Protein AF-A0A7Y2MRB9-F1 (afdb_monomer_lite)

Radius of gyration: 27.47 Å; chains: 1; bounding box: 63×56×81 Å

pLDDT: mean 85.38, std 12.22, range [43.69, 97.44]

Sequence (245 aa):
MYINLTLKNITYFLISAIGLGWLMYIGSFLIVPLIYSLFIAILLRPLVNGIEKYVKWRFLAILVSFILVLIPFLIITGLVSVQLLAIVDGLPSIGDNLKVGLDTLQNTLNEFLPPSLILKPDQLSGQLGSILSGPISILGKGMIISSNILIGITMTVIYTFFILLYSKSLKNFVIFQYEKMYRTDVKIVLGKIQETIQQYISGMLLVIVVLSTINSIGLYLIGIEYAIFWGILAGLLAIIPYIGT

Structure (mmCIF, N/CA/C/O backbone):
data_AF-A0A7Y2MRB9-F1
#
_entry.id   AF-A0A7Y2MRB9-F1
#
loop_
_atom_site.group_PDB
_atom_site.id
_atom_site.type_symbol
_atom_site.label_atom_id
_atom_site.label_alt_id
_atom_site.label_comp_id
_atom_site.label_asym_id
_atom_site.label_entity_id
_atom_site.label_seq_id
_atom_site.pdbx_PDB_ins_code
_atom_site.Cartn_x
_atom_site.Cartn_y
_atom_site.Cartn_z
_atom_site.occupancy
_atom_site.B_iso_or_equiv
_atom_site.auth_seq_id
_atom_site.auth_comp_id
_atom_site.auth_asym_id
_atom_site.auth_atom_id
_atom_site.pdbx_PDB_model_num
ATOM 1 N N . MET A 1 1 ? 1.886 38.734 38.993 1.00 54.00 1 MET A N 1
ATOM 2 C CA . MET A 1 1 ? 1.661 37.319 39.380 1.00 54.00 1 MET A CA 1
ATOM 3 C C . MET A 1 1 ? 1.075 36.472 38.243 1.00 54.00 1 MET A C 1
ATOM 5 O O . MET A 1 1 ? 1.559 35.368 38.045 1.00 54.00 1 MET A O 1
ATOM 9 N N . TYR A 1 2 ? 0.131 36.985 37.439 1.00 57.62 2 TYR A N 1
ATOM 10 C CA . TYR A 1 2 ? -0.465 36.256 36.301 1.00 57.62 2 TYR A CA 1
ATOM 11 C C . TYR A 1 2 ? 0.518 35.844 35.185 1.00 57.62 2 TYR A C 1
ATOM 13 O O . TYR A 1 2 ? 0.426 34.734 34.677 1.00 57.62 2 TYR A O 1
ATOM 21 N N . ILE A 1 3 ? 1.511 36.678 34.860 1.00 61.91 3 ILE A N 1
ATOM 22 C CA . ILE A 1 3 ? 2.486 36.397 33.784 1.00 61.91 3 ILE A CA 1
ATOM 23 C C . ILE A 1 3 ? 3.350 35.151 34.078 1.00 61.91 3 ILE A C 1
ATOM 25 O O . ILE A 1 3 ? 3.621 34.362 33.176 1.00 61.91 3 ILE A O 1
ATOM 29 N N . ASN A 1 4 ? 3.714 34.908 35.344 1.00 63.94 4 ASN A N 1
ATOM 30 C CA . ASN A 1 4 ? 4.521 33.742 35.733 1.00 63.94 4 ASN A CA 1
ATOM 31 C C . ASN A 1 4 ? 3.757 32.413 35.626 1.00 63.94 4 ASN A C 1
ATOM 33 O O . ASN A 1 4 ? 4.371 31.381 35.362 1.00 63.94 4 ASN A O 1
ATOM 37 N N . LEU A 1 5 ? 2.431 32.422 35.805 1.00 63.59 5 LEU A N 1
ATOM 38 C CA . LEU A 1 5 ? 1.598 31.226 35.633 1.00 63.59 5 LEU A CA 1
ATOM 39 C C . LEU A 1 5 ? 1.502 30.837 34.152 1.00 63.59 5 LEU A C 1
ATOM 41 O O . LEU A 1 5 ? 1.638 29.662 33.817 1.00 63.59 5 LEU A O 1
ATOM 45 N N . THR A 1 6 ? 1.364 31.821 33.261 1.00 81.19 6 THR A N 1
ATOM 46 C CA . THR A 1 6 ? 1.328 31.587 31.812 1.00 81.19 6 THR A CA 1
ATOM 47 C C . THR A 1 6 ? 2.674 31.083 31.286 1.00 81.19 6 THR A C 1
ATOM 49 O O . THR A 1 6 ? 2.699 30.094 30.558 1.00 81.19 6 THR A O 1
ATOM 52 N N . LEU A 1 7 ? 3.798 31.679 31.713 1.00 80.75 7 LEU A N 1
ATOM 53 C CA . LEU A 1 7 ? 5.140 31.205 31.342 1.00 80.75 7 LEU A CA 1
ATOM 54 C C . LEU A 1 7 ? 5.409 29.774 31.829 1.00 80.75 7 LEU A C 1
ATOM 56 O O . LEU A 1 7 ? 5.926 28.959 31.072 1.00 80.75 7 LEU A O 1
ATOM 60 N N . LYS A 1 8 ? 5.019 29.436 33.063 1.00 86.00 8 LYS A N 1
ATOM 61 C CA . LYS A 1 8 ? 5.202 28.086 33.618 1.00 86.00 8 LYS A CA 1
ATOM 62 C C . LYS A 1 8 ? 4.401 27.030 32.846 1.00 86.00 8 LYS A C 1
ATOM 64 O O . LYS A 1 8 ? 4.937 25.966 32.541 1.00 86.00 8 LYS A O 1
ATOM 69 N N . ASN A 1 9 ? 3.155 27.338 32.480 1.00 88.62 9 ASN A N 1
ATOM 70 C CA . ASN A 1 9 ? 2.313 26.444 31.679 1.00 88.62 9 ASN A CA 1
ATOM 71 C C . ASN A 1 9 ? 2.872 26.239 30.265 1.00 88.62 9 ASN A C 1
ATOM 73 O O . ASN A 1 9 ? 2.876 25.112 29.775 1.00 88.62 9 ASN A O 1
ATOM 77 N N . ILE A 1 10 ? 3.396 27.298 29.637 1.00 88.81 10 ILE A N 1
ATOM 78 C CA . ILE A 1 10 ? 4.052 27.209 28.324 1.00 88.81 10 ILE A CA 1
ATOM 79 C C . ILE A 1 10 ? 5.311 26.339 28.412 1.00 88.81 10 ILE A C 1
ATOM 81 O O . ILE A 1 10 ? 5.505 25.460 27.576 1.00 88.81 10 ILE A O 1
ATOM 85 N N . THR A 1 11 ? 6.136 26.517 29.445 1.00 90.94 11 THR A N 1
ATOM 86 C CA . THR A 1 11 ? 7.346 25.707 29.633 1.00 90.94 11 THR A CA 1
ATOM 87 C C . THR A 1 11 ? 7.020 24.230 29.857 1.00 90.94 11 THR A C 1
ATOM 89 O O . THR A 1 11 ? 7.643 23.374 29.233 1.00 90.94 11 THR A O 1
ATOM 92 N N . TYR A 1 12 ? 6.019 23.898 30.681 1.00 93.12 12 TYR A N 1
ATOM 93 C CA . TYR A 1 12 ? 5.591 22.503 30.847 1.00 93.12 12 TYR A CA 1
ATOM 94 C C . TYR A 1 12 ? 4.997 21.909 29.576 1.00 93.12 12 TYR A C 1
ATOM 96 O O . TYR A 1 12 ? 5.286 20.756 29.258 1.00 93.12 12 TYR A O 1
ATOM 104 N N . PHE A 1 13 ? 4.218 22.689 28.827 1.00 93.25 13 PHE A N 1
ATOM 105 C CA . PHE A 1 13 ? 3.707 22.261 27.533 1.00 93.25 13 PHE A CA 1
ATOM 106 C C . PHE A 1 13 ? 4.857 21.929 26.574 1.00 93.25 13 PHE A C 1
ATOM 108 O O . PHE A 1 13 ? 4.880 20.825 26.034 1.00 93.25 13 PHE A O 1
ATOM 115 N N . LEU A 1 14 ? 5.847 22.820 26.442 1.00 92.06 14 LEU A N 1
ATOM 116 C CA . LEU A 1 14 ? 7.021 22.619 25.587 1.00 92.06 14 LEU A CA 1
ATOM 117 C C . LEU A 1 14 ? 7.845 21.397 26.002 1.00 92.06 14 LEU A C 1
ATOM 119 O O . LEU A 1 14 ? 8.169 20.572 25.152 1.00 92.06 14 LEU A O 1
ATOM 123 N N . ILE A 1 15 ? 8.140 21.235 27.295 1.00 95.00 15 ILE A N 1
ATOM 124 C CA . ILE A 1 15 ? 8.874 20.064 27.799 1.00 95.00 15 ILE A CA 1
ATOM 125 C C . ILE A 1 15 ? 8.086 18.780 27.521 1.00 95.00 15 ILE A C 1
ATOM 127 O O . ILE A 1 15 ? 8.668 17.799 27.062 1.00 95.00 15 ILE A O 1
ATOM 131 N N . SER A 1 16 ? 6.766 18.784 27.742 1.00 92.88 16 SER A N 1
ATOM 132 C CA . SER A 1 16 ? 5.928 17.617 27.452 1.00 92.88 16 SER A CA 1
ATOM 133 C C . SER A 1 16 ? 5.886 17.302 25.958 1.00 92.88 16 SER A C 1
ATOM 135 O O . SER A 1 16 ? 5.981 16.136 25.596 1.00 92.88 16 SER A O 1
ATOM 137 N N . ALA A 1 17 ? 5.814 18.318 25.093 1.00 92.94 17 ALA A N 1
ATOM 138 C CA . ALA A 1 17 ? 5.756 18.157 23.647 1.00 92.94 17 ALA A CA 1
ATOM 139 C C . ALA A 1 17 ? 7.083 17.629 23.088 1.00 92.94 17 ALA A C 1
ATOM 141 O O . ALA A 1 17 ? 7.079 16.705 22.279 1.00 92.94 17 ALA A O 1
ATOM 142 N N . ILE A 1 18 ? 8.217 18.158 23.562 1.00 94.56 18 ILE A N 1
ATOM 143 C CA . ILE A 1 18 ? 9.555 17.668 23.200 1.00 94.56 18 ILE A CA 1
ATOM 144 C C . ILE A 1 18 ? 9.747 16.239 23.716 1.00 94.56 18 ILE A C 1
ATOM 146 O O . ILE A 1 18 ? 10.202 15.378 22.967 1.00 94.56 18 ILE A O 1
ATOM 150 N N . GLY A 1 19 ? 9.354 15.964 24.963 1.00 93.50 19 GLY A N 1
ATOM 151 C CA . GLY A 1 19 ? 9.409 14.624 25.546 1.00 93.50 19 GLY A CA 1
ATOM 152 C C . GLY A 1 19 ? 8.559 13.614 24.772 1.00 93.50 19 GLY A C 1
ATOM 153 O O . GLY A 1 19 ? 9.042 12.532 24.449 1.00 93.50 19 GLY A O 1
ATOM 154 N N . LEU A 1 20 ? 7.328 13.983 24.401 1.00 92.44 20 LEU A N 1
ATOM 155 C CA . LEU A 1 20 ? 6.451 13.183 23.540 1.00 92.44 20 LEU A CA 1
ATOM 156 C C . LEU A 1 20 ? 7.072 12.952 22.165 1.00 92.44 20 LEU A C 1
ATOM 158 O O . LEU A 1 20 ? 7.104 11.814 21.708 1.00 92.44 20 LEU A O 1
ATOM 162 N N . GLY A 1 21 ? 7.594 13.999 21.525 1.00 90.62 21 GLY A N 1
ATOM 163 C CA . GLY A 1 21 ? 8.244 13.894 20.219 1.00 90.62 21 GLY A CA 1
ATOM 164 C C . GLY A 1 21 ? 9.457 12.964 20.253 1.00 90.62 21 GLY A C 1
ATOM 165 O O . GLY A 1 21 ? 9.612 12.114 19.380 1.00 90.62 21 GLY A O 1
ATOM 166 N N . TRP A 1 22 ? 10.268 13.052 21.306 1.00 93.06 22 TRP A N 1
ATOM 167 C CA . TRP A 1 22 ? 11.409 12.165 21.522 1.00 93.06 22 TRP A CA 1
ATOM 168 C C . TRP A 1 22 ? 10.977 10.710 21.750 1.00 93.06 22 TRP A C 1
ATOM 170 O O . TRP A 1 22 ? 11.550 9.785 21.173 1.00 93.06 22 TRP A O 1
ATOM 180 N N . LEU A 1 23 ? 9.923 10.498 22.542 1.00 92.00 23 LEU A N 1
ATOM 181 C CA . LEU A 1 23 ? 9.347 9.176 22.791 1.00 92.00 23 LEU A CA 1
ATOM 182 C C . LEU A 1 23 ? 8.761 8.579 21.503 1.00 92.00 23 LEU A C 1
ATOM 184 O O . LEU A 1 23 ? 8.976 7.403 21.223 1.00 92.00 23 LEU A O 1
ATOM 188 N N . MET A 1 24 ? 8.100 9.388 20.671 1.00 90.50 24 MET A N 1
ATOM 189 C CA . MET A 1 24 ? 7.611 8.977 19.351 1.00 90.50 24 MET A CA 1
ATOM 190 C C . MET A 1 24 ? 8.750 8.661 18.379 1.00 90.50 24 MET A C 1
ATOM 192 O O . MET A 1 24 ? 8.627 7.722 17.599 1.00 90.50 24 MET A O 1
ATOM 196 N N . TYR A 1 25 ? 9.860 9.401 18.432 1.00 90.19 25 TYR A N 1
ATOM 197 C CA . TYR A 1 25 ? 11.034 9.127 17.606 1.00 90.19 25 TYR A CA 1
ATOM 198 C C . TYR A 1 25 ? 11.672 7.780 17.968 1.00 90.19 25 TYR A C 1
ATOM 200 O O . TYR A 1 25 ? 11.871 6.941 17.090 1.00 90.19 25 TYR A O 1
ATOM 208 N N . ILE A 1 26 ? 11.900 7.519 19.260 1.00 91.31 26 ILE A N 1
ATOM 209 C CA . ILE A 1 26 ? 12.418 6.224 19.733 1.00 91.31 26 ILE A CA 1
ATOM 210 C C . ILE A 1 26 ? 11.411 5.102 19.457 1.00 91.31 26 ILE A C 1
ATOM 212 O O . ILE A 1 26 ? 11.790 4.025 19.011 1.00 91.31 26 ILE A O 1
ATOM 216 N N . GLY A 1 27 ? 10.121 5.354 19.685 1.00 88.88 27 GLY A N 1
ATOM 217 C CA . GLY A 1 27 ? 9.035 4.401 19.459 1.00 88.88 27 GLY A CA 1
ATOM 218 C C . GLY A 1 27 ? 8.623 4.240 17.995 1.00 88.88 27 GLY A C 1
ATOM 219 O O . GLY A 1 27 ? 7.714 3.461 17.707 1.00 88.88 27 GLY A O 1
ATOM 220 N N . SER A 1 28 ? 9.264 4.949 17.060 1.00 87.81 28 SER A N 1
ATOM 221 C CA . SER A 1 28 ? 8.880 4.964 15.643 1.00 87.81 28 SER A CA 1
ATOM 222 C C . SER A 1 28 ? 8.880 3.566 15.023 1.00 87.81 28 SER A C 1
ATOM 224 O O . SER A 1 28 ? 7.991 3.255 14.234 1.00 87.81 28 SER A O 1
ATOM 226 N N . PHE A 1 29 ? 9.784 2.679 15.453 1.00 86.12 29 PHE A N 1
ATOM 227 C CA . PHE A 1 29 ? 9.837 1.290 14.987 1.00 86.12 29 PHE A CA 1
ATOM 228 C C . PHE A 1 29 ? 8.572 0.470 15.313 1.00 86.12 29 PHE A C 1
ATOM 230 O O . PHE A 1 29 ? 8.307 -0.516 14.634 1.00 86.12 29 PHE A O 1
ATOM 237 N N . LEU A 1 30 ? 7.786 0.870 16.321 1.00 90.06 30 LEU A N 1
ATOM 238 C CA . LEU A 1 30 ? 6.488 0.268 16.662 1.00 90.06 30 LEU A CA 1
ATOM 239 C C . LEU A 1 30 ? 5.328 1.065 16.064 1.00 90.06 30 LEU A C 1
ATOM 241 O O . LEU A 1 30 ? 4.386 0.494 15.515 1.00 90.06 30 LEU A O 1
ATOM 245 N N . ILE A 1 31 ? 5.403 2.394 16.168 1.00 91.31 31 ILE A N 1
ATOM 246 C CA . ILE A 1 31 ? 4.331 3.307 15.759 1.00 91.31 31 ILE A CA 1
ATOM 247 C C . ILE A 1 31 ? 4.127 3.255 14.243 1.00 91.31 31 ILE A C 1
ATOM 249 O O . ILE A 1 31 ? 2.988 3.217 13.783 1.00 91.31 31 ILE A O 1
ATOM 253 N N . VAL A 1 32 ? 5.206 3.217 13.457 1.00 92.62 32 VAL A N 1
ATOM 254 C CA . VAL A 1 32 ? 5.126 3.215 11.991 1.00 92.62 32 VAL A CA 1
ATOM 255 C C . VAL A 1 32 ? 4.412 1.954 11.470 1.00 92.62 32 VAL A C 1
ATOM 257 O O . VAL A 1 32 ? 3.402 2.112 10.778 1.00 92.62 32 VAL A O 1
ATOM 260 N N . PRO A 1 33 ? 4.812 0.715 11.838 1.00 95.06 33 PRO A N 1
ATOM 261 C CA . PRO A 1 33 ? 4.048 -0.488 11.495 1.00 95.06 33 PRO A CA 1
ATOM 262 C C . PRO A 1 33 ? 2.601 -0.457 11.988 1.00 95.06 33 PRO A C 1
ATOM 264 O O . PRO A 1 33 ? 1.705 -0.915 11.284 1.00 95.06 33 PRO A O 1
ATOM 267 N N . LEU A 1 34 ? 2.340 0.107 13.173 1.00 95.19 34 LEU A N 1
ATOM 268 C CA . LEU A 1 34 ? 0.985 0.226 13.711 1.00 95.19 34 LEU A CA 1
ATOM 269 C C . LEU A 1 34 ? 0.097 1.115 12.828 1.00 95.19 34 LEU A C 1
ATOM 271 O O . LEU A 1 34 ? -1.028 0.727 12.512 1.00 95.19 34 LEU A O 1
ATOM 275 N N . ILE A 1 35 ? 0.599 2.267 12.380 1.00 93.81 35 ILE A N 1
ATOM 276 C CA . ILE A 1 35 ? -0.138 3.170 11.484 1.00 93.81 35 ILE A CA 1
ATOM 277 C C . ILE A 1 35 ? -0.445 2.472 10.154 1.00 93.81 35 ILE A C 1
ATOM 279 O O . ILE A 1 35 ? -1.606 2.442 9.735 1.00 93.81 35 ILE A O 1
ATOM 283 N N . TYR A 1 36 ? 0.557 1.845 9.524 1.00 94.25 36 TYR A N 1
ATOM 284 C CA . TYR A 1 36 ? 0.341 1.070 8.297 1.00 94.25 36 TYR A CA 1
ATOM 285 C C . TYR A 1 36 ? -0.663 -0.058 8.511 1.00 94.25 36 TYR A C 1
ATOM 287 O O . TYR A 1 36 ? -1.544 -0.288 7.683 1.00 94.25 36 TYR A O 1
ATOM 295 N N . SER A 1 37 ? -0.587 -0.727 9.657 1.00 96.38 37 SER A N 1
ATOM 296 C CA . SER A 1 37 ? -1.462 -1.847 9.951 1.00 96.38 37 SER A CA 1
ATOM 297 C C . SER A 1 37 ? -2.923 -1.438 10.098 1.00 96.38 37 SER A C 1
ATOM 299 O O . SER A 1 37 ? -3.808 -2.193 9.695 1.00 96.38 37 SER A O 1
ATOM 301 N N . LEU A 1 38 ? -3.177 -0.234 10.624 1.00 93.31 38 LEU A N 1
ATOM 302 C CA . LEU A 1 38 ? -4.506 0.348 10.765 1.00 93.31 38 LEU A CA 1
ATOM 303 C C . LEU A 1 38 ? -5.083 0.701 9.392 1.00 93.31 38 LEU A C 1
ATOM 305 O O . LEU A 1 38 ? -6.242 0.385 9.120 1.00 93.31 38 LEU A O 1
ATOM 309 N N . PHE A 1 39 ? -4.262 1.269 8.506 1.00 90.62 39 PHE A N 1
ATOM 310 C CA . PHE A 1 39 ? -4.638 1.520 7.115 1.00 90.62 39 PHE A CA 1
ATOM 311 C C . PHE A 1 39 ? -5.019 0.218 6.392 1.00 90.62 39 PHE A C 1
ATOM 313 O O . PHE A 1 39 ? -6.122 0.103 5.854 1.00 90.62 39 PHE A O 1
ATOM 320 N N . ILE A 1 40 ? -4.163 -0.807 6.467 1.00 93.38 40 ILE A N 1
ATOM 321 C CA . ILE A 1 40 ? -4.417 -2.120 5.853 1.00 93.38 40 ILE A CA 1
ATOM 322 C C . ILE A 1 40 ? -5.626 -2.813 6.504 1.00 93.38 40 ILE A C 1
ATOM 324 O O . ILE A 1 40 ? -6.416 -3.455 5.816 1.00 93.38 40 ILE A O 1
ATOM 328 N N . ALA A 1 41 ? -5.838 -2.666 7.813 1.00 94.31 41 ALA A N 1
ATOM 329 C CA . ALA A 1 41 ? -7.006 -3.231 8.485 1.00 94.31 41 ALA A CA 1
ATOM 330 C C . ALA A 1 41 ? -8.313 -2.593 7.993 1.00 94.31 41 ALA A C 1
ATOM 332 O O . ALA A 1 41 ? -9.308 -3.296 7.818 1.00 94.31 41 ALA A O 1
ATOM 333 N N . ILE A 1 42 ? -8.332 -1.280 7.737 1.00 90.94 42 ILE A N 1
ATOM 334 C CA . ILE A 1 42 ? -9.495 -0.616 7.131 1.00 90.94 42 ILE A CA 1
ATOM 335 C C . ILE A 1 42 ? -9.720 -1.134 5.705 1.00 90.94 42 ILE A C 1
ATOM 337 O O . ILE A 1 42 ? -10.860 -1.444 5.357 1.00 90.94 42 ILE A O 1
ATOM 341 N N . LEU A 1 43 ? -8.646 -1.299 4.926 1.00 89.88 43 LEU A N 1
ATOM 342 C CA . LEU A 1 43 ? -8.678 -1.833 3.561 1.00 89.88 43 LEU A CA 1
ATOM 343 C C . LEU A 1 43 ? -9.235 -3.264 3.487 1.00 89.88 43 LEU A C 1
ATOM 345 O O . LEU A 1 43 ? -10.089 -3.563 2.659 1.00 89.88 43 LEU A O 1
ATOM 349 N N . LEU A 1 44 ? -8.750 -4.156 4.353 1.00 93.25 44 LEU A N 1
ATOM 350 C CA . LEU A 1 44 ? -9.128 -5.572 4.365 1.00 93.25 44 LEU A CA 1
ATOM 351 C C . LEU A 1 44 ? -10.527 -5.800 4.933 1.00 93.25 44 LEU A C 1
ATOM 353 O O . LEU A 1 44 ? -11.142 -6.830 4.671 1.00 93.25 44 LEU A O 1
ATOM 357 N N . ARG A 1 45 ? -11.060 -4.861 5.716 1.00 91.00 45 ARG A N 1
ATOM 358 C CA . ARG A 1 45 ? -12.353 -5.010 6.387 1.00 91.00 45 ARG A CA 1
ATOM 359 C C . ARG A 1 45 ? -13.536 -5.370 5.472 1.00 91.00 45 ARG A C 1
ATOM 361 O O . ARG A 1 45 ? -14.291 -6.252 5.883 1.00 91.00 45 ARG A O 1
ATOM 368 N N . PRO A 1 46 ? -13.762 -4.751 4.293 1.00 89.19 46 PRO A N 1
ATOM 369 C CA . PRO A 1 46 ? -14.809 -5.194 3.368 1.00 89.19 46 PRO A CA 1
ATOM 370 C C . PRO A 1 46 ? -14.676 -6.668 2.994 1.00 89.19 46 PRO A C 1
ATOM 372 O O . PRO A 1 46 ? -15.674 -7.387 3.012 1.00 89.19 46 PRO A O 1
ATOM 375 N N . LEU A 1 47 ? -13.450 -7.117 2.709 1.00 92.00 47 LEU A N 1
ATOM 376 C CA . LEU A 1 47 ? -13.162 -8.504 2.348 1.00 92.00 47 LEU A CA 1
ATOM 377 C C . LEU A 1 47 ? -13.432 -9.437 3.529 1.00 92.00 47 LEU A C 1
ATOM 379 O O . LEU A 1 47 ? -14.190 -10.392 3.382 1.00 92.00 47 LEU A O 1
ATOM 383 N N . VAL A 1 48 ? -12.920 -9.100 4.717 1.00 94.31 48 VAL A N 1
ATOM 384 C CA . VAL A 1 48 ? -13.145 -9.873 5.949 1.00 94.31 48 VAL A CA 1
ATOM 385 C C . VAL A 1 48 ? -14.634 -9.994 6.244 1.00 94.31 48 VAL A C 1
ATOM 387 O O . VAL A 1 48 ? -15.123 -11.101 6.425 1.00 94.31 48 VAL A O 1
ATOM 390 N N . ASN A 1 49 ? -15.379 -8.886 6.238 1.00 90.81 49 ASN A N 1
ATOM 391 C CA . ASN A 1 49 ? -16.820 -8.900 6.498 1.00 90.81 49 ASN A CA 1
ATOM 392 C C . ASN A 1 49 ? -17.594 -9.675 5.419 1.00 90.81 49 ASN A C 1
ATOM 394 O O . ASN A 1 49 ? -18.619 -10.280 5.719 1.00 90.81 49 ASN A O 1
ATOM 398 N N . GLY A 1 50 ? -17.141 -9.633 4.161 1.00 91.44 50 GLY A N 1
ATOM 399 C CA . GLY A 1 50 ? -17.715 -10.412 3.067 1.00 91.44 50 GLY A CA 1
ATOM 400 C C . GLY A 1 50 ? -17.501 -11.912 3.259 1.00 91.44 50 GLY A C 1
ATOM 401 O O . GLY A 1 50 ? -18.444 -12.686 3.118 1.00 91.44 50 GLY A O 1
ATOM 402 N N . ILE A 1 51 ? -16.291 -12.313 3.650 1.00 94.25 51 ILE A N 1
ATOM 403 C CA . ILE A 1 51 ? -15.916 -13.710 3.898 1.00 94.25 51 ILE A CA 1
ATOM 404 C C . ILE A 1 51 ? -16.549 -14.238 5.192 1.00 94.25 51 ILE A C 1
ATOM 406 O O . ILE A 1 51 ? -16.997 -15.381 5.216 1.00 94.25 51 ILE A O 1
ATOM 410 N N . GLU A 1 52 ? -16.671 -13.416 6.241 1.00 93.25 52 GLU A N 1
ATOM 411 C CA . GLU A 1 52 ? -17.358 -13.760 7.501 1.00 93.25 52 GLU A CA 1
ATOM 412 C C . GLU A 1 52 ? -18.828 -14.172 7.276 1.00 93.25 52 GLU A C 1
ATOM 414 O O . GLU A 1 52 ? -19.390 -14.892 8.100 1.00 93.25 52 GLU A O 1
ATOM 419 N N . LYS A 1 53 ? -19.459 -13.780 6.155 1.00 92.94 53 LYS A N 1
ATOM 420 C CA . LYS A 1 53 ? -20.809 -14.260 5.795 1.00 92.94 53 LYS A CA 1
ATOM 421 C C . LYS A 1 53 ? -20.843 -15.758 5.474 1.00 92.94 53 LYS A C 1
ATOM 423 O O . LYS A 1 53 ? -21.875 -16.388 5.674 1.00 92.94 53 LYS A O 1
ATOM 428 N N . TYR A 1 54 ? -19.735 -16.315 4.984 1.00 92.94 54 TYR A N 1
ATOM 429 C CA . TYR A 1 54 ? -19.613 -17.723 4.587 1.00 92.94 54 TYR A CA 1
ATOM 430 C C . TYR A 1 54 ? -18.800 -18.543 5.596 1.00 92.94 54 TYR A C 1
ATOM 432 O O . TYR A 1 54 ? -19.088 -19.716 5.833 1.00 92.94 54 TYR A O 1
ATOM 440 N N . VAL A 1 55 ? -17.796 -17.929 6.227 1.00 91.06 55 VAL A N 1
ATOM 441 C CA . VAL A 1 55 ? -16.903 -18.569 7.195 1.00 91.06 55 VAL A CA 1
ATOM 442 C C . VAL A 1 55 ? -17.302 -18.157 8.610 1.00 91.06 55 VAL A C 1
ATOM 444 O O . VAL A 1 55 ? -17.144 -17.006 9.004 1.00 91.06 55 VAL A O 1
ATOM 447 N N . LYS A 1 56 ? -17.766 -19.121 9.416 1.00 88.06 56 LYS A N 1
ATOM 448 C CA . LYS A 1 56 ? -18.272 -18.868 10.780 1.00 88.06 56 LYS A CA 1
ATOM 449 C C . LYS A 1 56 ? -17.213 -18.331 11.753 1.00 88.06 56 LYS A C 1
ATOM 451 O O . LYS A 1 56 ? -17.566 -17.756 12.780 1.00 88.06 56 LYS A O 1
ATOM 456 N N . TRP A 1 57 ? -15.926 -18.569 11.491 1.00 92.31 57 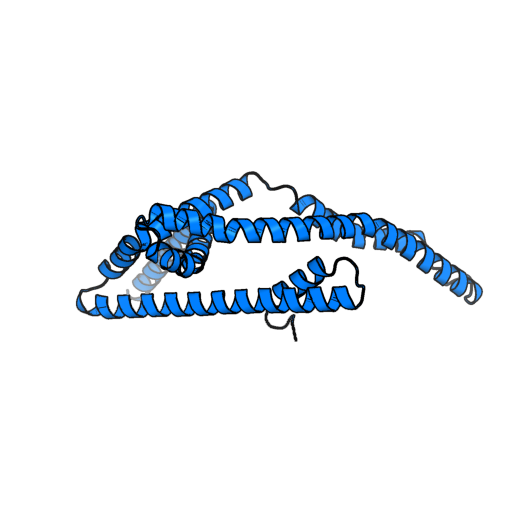TRP A N 1
ATOM 457 C CA . TRP A 1 57 ? -14.837 -18.212 12.402 1.00 92.31 57 TRP A CA 1
ATOM 458 C C . TRP A 1 57 ? -14.100 -16.978 11.891 1.00 92.31 57 TRP A C 1
ATOM 460 O O . TRP A 1 57 ? -13.403 -17.030 10.878 1.00 92.31 57 TRP A O 1
ATOM 470 N N . ARG A 1 58 ? -14.194 -15.881 12.647 1.00 90.06 58 ARG A N 1
ATOM 471 C CA . ARG A 1 58 ? -13.540 -14.598 12.346 1.00 90.06 58 ARG A CA 1
ATOM 472 C C . ARG A 1 58 ? -12.044 -14.731 12.049 1.00 90.06 58 ARG A C 1
ATOM 474 O O . ARG A 1 58 ? -11.546 -14.114 11.117 1.00 90.06 58 ARG A O 1
ATOM 481 N N . PHE A 1 59 ? -11.341 -15.569 12.809 1.00 93.50 59 PHE A N 1
ATOM 482 C CA . PHE A 1 59 ? -9.929 -15.886 12.581 1.00 93.50 59 PHE A CA 1
ATOM 483 C C . PHE A 1 59 ? -9.660 -16.378 11.149 1.00 93.50 59 PHE A C 1
ATOM 485 O O . PHE A 1 59 ? -8.789 -15.849 10.461 1.00 93.50 59 PHE A O 1
ATOM 492 N N . LEU A 1 60 ? -10.448 -17.353 10.685 1.00 94.62 60 LEU A N 1
ATOM 493 C CA . LEU A 1 60 ? -10.313 -17.925 9.347 1.00 94.62 60 LEU A CA 1
ATOM 494 C C . LEU A 1 60 ? -10.684 -16.905 8.270 1.00 94.62 60 LEU A C 1
ATOM 496 O O . LEU A 1 60 ? -9.986 -16.808 7.268 1.00 94.62 60 LEU A O 1
ATOM 500 N N . ALA A 1 61 ? -11.726 -16.100 8.491 1.00 95.50 61 ALA A N 1
ATOM 501 C CA . ALA A 1 61 ? -12.098 -15.042 7.554 1.00 95.50 61 ALA A CA 1
ATOM 502 C C . ALA A 1 61 ? -10.965 -14.020 7.354 1.00 95.50 61 ALA A C 1
ATOM 504 O O . ALA A 1 61 ? -10.710 -13.596 6.226 1.00 95.50 61 ALA A O 1
ATOM 505 N N . ILE A 1 62 ? -10.243 -13.669 8.424 1.00 95.81 62 ILE A N 1
ATOM 506 C CA . ILE A 1 62 ? -9.070 -12.789 8.350 1.00 95.81 62 ILE A CA 1
ATOM 507 C C . ILE A 1 62 ? -7.949 -13.450 7.544 1.00 95.81 62 ILE A C 1
ATOM 509 O O . ILE A 1 62 ? -7.457 -12.835 6.601 1.00 95.81 62 ILE A O 1
ATOM 513 N N . LEU A 1 63 ? -7.577 -14.698 7.853 1.00 94.94 63 LEU A N 1
ATOM 514 C CA . LEU A 1 63 ? -6.524 -15.410 7.115 1.00 94.94 63 LEU A CA 1
ATOM 515 C C . LEU A 1 63 ? -6.842 -15.549 5.624 1.00 94.94 63 LEU A C 1
ATOM 517 O O . LEU A 1 63 ? -5.995 -15.259 4.783 1.00 94.94 63 LEU A O 1
ATOM 521 N N . VAL A 1 64 ? -8.074 -15.935 5.290 1.00 95.50 64 VAL A N 1
ATOM 522 C CA . VAL A 1 64 ? -8.520 -16.042 3.896 1.00 95.50 64 VAL A CA 1
ATOM 523 C C . VAL A 1 64 ? -8.466 -14.679 3.206 1.00 95.50 64 VAL A C 1
ATOM 525 O O . VAL A 1 64 ? -8.035 -14.606 2.061 1.00 95.50 64 VAL A O 1
ATOM 528 N N . SER A 1 65 ? -8.819 -13.590 3.898 1.00 95.31 65 SER A N 1
ATOM 529 C CA . SER A 1 65 ? -8.711 -12.232 3.342 1.00 95.31 65 SER A CA 1
ATOM 530 C C . SER A 1 65 ? -7.265 -11.838 3.045 1.00 95.31 65 SER A C 1
ATOM 532 O O . SER A 1 65 ? -7.000 -11.248 2.001 1.00 95.31 65 SER A O 1
ATOM 534 N N . PHE A 1 66 ? -6.322 -12.188 3.928 1.00 95.12 66 PHE A N 1
ATOM 535 C CA . PHE A 1 66 ? -4.896 -11.981 3.671 1.00 95.12 66 PHE A CA 1
ATOM 536 C C . PHE A 1 66 ? -4.444 -12.744 2.429 1.00 95.12 66 PHE A C 1
ATOM 538 O O . PHE A 1 66 ? -3.832 -12.149 1.551 1.00 95.12 66 PHE A O 1
ATOM 545 N N . ILE A 1 67 ? -4.785 -14.030 2.323 1.00 94.94 67 ILE A N 1
ATOM 546 C CA . ILE A 1 67 ? -4.417 -14.870 1.175 1.00 94.94 67 ILE A CA 1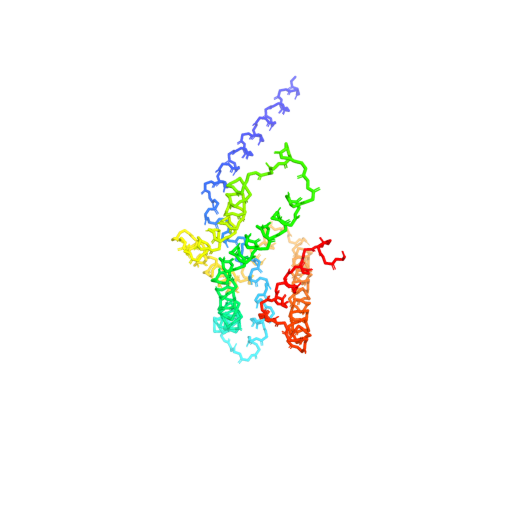
ATOM 547 C C . ILE A 1 67 ? -5.017 -14.311 -0.124 1.00 94.94 67 ILE A C 1
ATOM 549 O O . ILE A 1 67 ? -4.317 -14.198 -1.128 1.00 94.94 67 ILE A O 1
ATOM 553 N N . LEU A 1 68 ? -6.288 -13.903 -0.089 1.00 94.50 68 LEU A N 1
ATOM 554 C CA . LEU A 1 68 ? -7.008 -13.359 -1.240 1.00 94.50 68 LEU A CA 1
ATOM 555 C C . LEU A 1 68 ? -6.362 -12.083 -1.796 1.00 94.50 68 LEU A C 1
ATOM 557 O O . LEU A 1 68 ? -6.391 -11.875 -3.003 1.00 94.50 68 LEU A O 1
ATOM 561 N N . VAL A 1 69 ? -5.777 -11.241 -0.940 1.00 93.19 69 VAL A N 1
ATOM 562 C CA . VAL A 1 69 ? -5.046 -10.035 -1.368 1.00 93.19 69 VAL A CA 1
ATOM 563 C C . VAL A 1 69 ? -3.594 -10.352 -1.724 1.00 93.19 69 VAL A C 1
ATOM 565 O O . VAL A 1 69 ? -3.058 -9.798 -2.682 1.00 93.19 69 VAL A O 1
ATOM 568 N N . LEU A 1 70 ? -2.953 -11.256 -0.984 1.00 93.06 70 LEU A N 1
ATOM 569 C CA . LEU A 1 70 ? -1.540 -11.580 -1.153 1.00 93.06 70 LEU A CA 1
ATOM 570 C C . LEU A 1 70 ? -1.263 -12.275 -2.491 1.00 93.06 70 LEU A C 1
ATOM 572 O O . LEU A 1 70 ? -0.288 -11.935 -3.150 1.00 93.06 70 LEU A O 1
ATOM 576 N N . ILE A 1 71 ? -2.116 -13.211 -2.917 1.00 95.62 71 ILE A N 1
ATOM 577 C CA . ILE A 1 71 ? -1.938 -13.946 -4.181 1.00 95.62 71 ILE A CA 1
ATOM 578 C C . ILE A 1 71 ? -1.868 -13.006 -5.400 1.00 95.62 71 ILE A C 1
ATOM 580 O O . ILE A 1 71 ? -0.846 -13.026 -6.088 1.00 95.62 71 ILE A O 1
ATOM 584 N N . PRO A 1 72 ? -2.884 -12.166 -5.694 1.00 93.12 72 PRO A N 1
ATOM 585 C CA . PRO A 1 72 ? -2.820 -11.266 -6.842 1.00 93.12 72 PRO A CA 1
ATOM 586 C C . PRO A 1 72 ? -1.681 -10.254 -6.700 1.00 93.12 72 PRO A C 1
ATOM 588 O O . PRO A 1 72 ? -1.019 -9.950 -7.687 1.00 93.12 72 PRO A O 1
ATOM 591 N N . PHE A 1 73 ? -1.387 -9.786 -5.483 1.00 91.94 73 PHE A N 1
ATOM 592 C CA . PHE A 1 73 ? -0.259 -8.889 -5.242 1.00 91.94 73 PHE A CA 1
ATOM 593 C C . PHE A 1 73 ? 1.095 -9.529 -5.598 1.00 91.94 73 PHE A C 1
ATOM 595 O O . PHE A 1 73 ? 1.915 -8.894 -6.260 1.00 91.94 73 PHE A O 1
ATOM 602 N N . LEU A 1 74 ? 1.330 -10.791 -5.223 1.00 93.31 74 LEU A N 1
ATOM 603 C CA . LEU A 1 74 ? 2.553 -11.524 -5.573 1.00 93.31 74 LEU A CA 1
ATOM 604 C C . LEU A 1 74 ? 2.655 -11.799 -7.078 1.00 93.31 74 LEU A C 1
ATOM 606 O O . LEU A 1 74 ? 3.737 -11.688 -7.645 1.00 93.31 74 LEU A O 1
ATOM 610 N N . ILE A 1 75 ? 1.536 -12.113 -7.737 1.00 94.38 75 ILE A N 1
ATOM 611 C CA . ILE A 1 75 ? 1.505 -12.318 -9.193 1.00 94.38 75 ILE A CA 1
ATOM 612 C C . ILE A 1 75 ? 1.862 -11.016 -9.914 1.00 94.38 75 ILE A C 1
ATOM 614 O O . ILE A 1 75 ? 2.742 -11.007 -10.772 1.00 94.38 75 ILE A O 1
ATOM 618 N N . ILE A 1 76 ? 1.211 -9.909 -9.547 1.00 91.81 76 ILE A N 1
ATOM 619 C CA . ILE A 1 76 ? 1.439 -8.598 -10.162 1.00 91.81 76 ILE A CA 1
ATOM 620 C C . ILE A 1 76 ? 2.882 -8.148 -9.934 1.00 91.81 76 ILE A C 1
ATOM 622 O O . ILE A 1 76 ? 3.557 -7.768 -10.888 1.00 91.81 76 ILE A O 1
ATOM 626 N N . THR A 1 77 ? 3.378 -8.220 -8.695 1.00 89.75 77 THR A N 1
ATOM 627 C CA . THR A 1 77 ? 4.759 -7.818 -8.392 1.00 89.75 77 THR A CA 1
ATOM 628 C C . THR A 1 77 ? 5.770 -8.708 -9.106 1.00 89.75 77 THR A C 1
ATOM 630 O O . THR A 1 77 ? 6.690 -8.171 -9.707 1.00 89.75 77 THR A O 1
ATOM 633 N N . GLY A 1 78 ? 5.562 -10.027 -9.161 1.00 90.88 78 GLY A N 1
ATOM 634 C CA . GLY A 1 78 ? 6.414 -10.941 -9.926 1.00 90.88 78 GLY A CA 1
ATOM 635 C C . GLY A 1 78 ? 6.468 -10.609 -11.421 1.00 90.88 78 GLY A C 1
ATOM 636 O O . GLY A 1 78 ? 7.556 -10.511 -11.987 1.00 90.88 78 GLY A O 1
ATOM 637 N N . LEU A 1 79 ? 5.316 -10.368 -12.058 1.00 91.31 79 LEU A N 1
ATOM 638 C CA . LEU A 1 79 ? 5.248 -9.984 -13.476 1.00 91.31 79 LEU A CA 1
ATOM 639 C C . LEU A 1 79 ? 5.963 -8.655 -13.748 1.00 91.31 79 LEU A C 1
ATOM 641 O O . LEU A 1 79 ? 6.747 -8.553 -14.692 1.00 91.31 79 LEU A O 1
ATOM 645 N N . VAL A 1 80 ? 5.717 -7.649 -12.904 1.00 91.12 80 VAL A N 1
ATOM 646 C CA . VAL A 1 80 ? 6.378 -6.340 -12.985 1.00 91.12 80 VAL A CA 1
ATOM 647 C C . VAL A 1 80 ? 7.881 -6.488 -12.786 1.00 91.12 80 VAL A C 1
ATOM 649 O O . VAL A 1 80 ? 8.637 -5.892 -13.542 1.00 91.12 80 VAL A O 1
ATOM 652 N N . SER A 1 81 ? 8.328 -7.298 -11.824 1.00 88.19 81 SER A N 1
ATOM 653 C CA . SER A 1 81 ? 9.750 -7.532 -11.560 1.00 88.19 81 SER A CA 1
ATOM 654 C C . SER A 1 81 ? 10.466 -8.165 -12.747 1.00 88.19 81 SER A C 1
ATOM 656 O O . SER A 1 81 ? 11.562 -7.726 -13.076 1.00 88.19 81 SER A O 1
ATOM 658 N N . VAL A 1 82 ? 9.855 -9.148 -13.419 1.00 90.12 82 VAL A N 1
ATOM 659 C CA . VAL A 1 82 ? 10.451 -9.775 -14.612 1.00 90.12 82 VAL A CA 1
ATOM 660 C C . VAL A 1 82 ? 10.610 -8.761 -15.747 1.00 90.12 82 VAL A C 1
ATOM 662 O O . VAL A 1 82 ? 11.670 -8.691 -16.362 1.00 90.12 82 VAL A O 1
ATOM 665 N N . GLN A 1 83 ? 9.590 -7.938 -16.005 1.00 90.56 83 GLN A N 1
ATOM 666 C CA . GLN A 1 83 ? 9.669 -6.909 -17.050 1.00 90.56 83 GLN A CA 1
ATOM 667 C C . GLN A 1 83 ? 10.639 -5.785 -16.683 1.00 90.56 83 GLN A C 1
ATOM 669 O O . GLN A 1 83 ? 11.395 -5.323 -17.529 1.00 90.56 83 GLN A O 1
ATOM 674 N N . LEU A 1 84 ? 10.662 -5.385 -15.414 1.00 87.44 84 LEU A N 1
ATOM 675 C CA . LEU A 1 84 ? 11.593 -4.386 -14.910 1.00 87.44 84 LEU A CA 1
ATOM 676 C C . LEU A 1 84 ? 13.046 -4.855 -15.040 1.00 87.44 84 LEU A C 1
ATOM 678 O O . LEU A 1 84 ? 13.888 -4.069 -15.458 1.00 87.44 84 LEU A O 1
ATOM 682 N N . LEU A 1 85 ? 13.339 -6.119 -14.718 1.00 85.06 85 LEU A N 1
ATOM 683 C CA . LEU A 1 85 ? 14.672 -6.699 -14.896 1.00 85.06 85 LEU A CA 1
ATOM 684 C C . LEU A 1 85 ? 15.111 -6.658 -16.361 1.00 85.06 85 LEU A C 1
ATOM 686 O O . LEU A 1 85 ? 16.199 -6.176 -16.648 1.00 85.06 85 LEU A O 1
ATOM 690 N N . ALA A 1 86 ? 14.237 -7.059 -17.285 1.00 87.38 86 ALA A N 1
ATOM 691 C CA . ALA A 1 86 ? 14.533 -7.005 -18.715 1.00 87.38 86 ALA A CA 1
ATOM 692 C C . ALA A 1 86 ? 14.799 -5.570 -19.213 1.00 87.38 86 ALA A C 1
ATOM 694 O O . ALA A 1 86 ? 15.718 -5.351 -20.002 1.00 87.38 86 ALA A O 1
ATOM 695 N N . ILE A 1 87 ? 14.053 -4.578 -18.708 1.00 85.38 87 ILE A N 1
ATOM 696 C CA . ILE A 1 87 ? 14.317 -3.159 -18.994 1.00 85.38 87 ILE A CA 1
ATOM 697 C C . ILE A 1 87 ? 15.704 -2.764 -18.477 1.00 85.38 87 ILE A C 1
ATOM 699 O O . ILE A 1 87 ? 16.485 -2.173 -19.218 1.00 85.38 87 ILE A O 1
ATOM 703 N N . VAL A 1 88 ? 16.018 -3.092 -17.220 1.00 82.00 88 VAL A N 1
ATOM 704 C CA . VAL A 1 88 ? 17.295 -2.734 -16.584 1.00 82.00 88 VAL A CA 1
ATOM 705 C C . VAL A 1 88 ? 18.483 -3.377 -17.299 1.00 82.00 88 VAL A C 1
ATOM 707 O O . VAL A 1 88 ? 19.470 -2.686 -17.548 1.00 82.00 88 VAL A O 1
ATOM 710 N N . ASP A 1 89 ? 18.371 -4.644 -17.690 1.00 83.00 89 ASP A N 1
ATOM 711 C CA . ASP A 1 89 ? 19.409 -5.371 -18.428 1.00 83.00 89 ASP A CA 1
ATOM 712 C C . ASP A 1 89 ? 19.599 -4.828 -19.857 1.00 83.00 89 ASP A C 1
ATOM 714 O O . ASP A 1 89 ? 20.696 -4.899 -20.412 1.00 83.00 89 ASP A O 1
ATOM 718 N N . GLY A 1 90 ? 18.556 -4.233 -20.446 1.00 81.56 90 GLY A N 1
ATOM 719 C CA . GLY A 1 90 ? 18.613 -3.564 -21.748 1.00 81.56 90 GLY A CA 1
ATOM 720 C C . GLY A 1 90 ? 19.210 -2.149 -21.715 1.00 81.56 90 GLY A C 1
ATOM 721 O O . GLY A 1 90 ? 19.723 -1.682 -22.736 1.00 81.56 90 GLY A O 1
ATOM 722 N N . LEU A 1 91 ? 19.205 -1.459 -20.567 1.00 79.44 91 LEU A N 1
ATOM 723 C CA . LEU A 1 91 ? 19.685 -0.070 -20.447 1.00 79.44 91 LEU A CA 1
ATOM 724 C C . LEU A 1 91 ? 21.144 0.153 -20.899 1.00 79.44 91 LEU A C 1
ATOM 726 O O . LEU A 1 91 ? 21.389 1.165 -21.562 1.00 79.44 91 LEU A O 1
ATOM 730 N N . PRO A 1 92 ? 22.119 -0.732 -20.605 1.00 76.81 92 PRO A N 1
ATOM 731 C CA . PRO A 1 92 ? 23.489 -0.576 -21.096 1.00 76.81 92 PRO A CA 1
ATOM 732 C C . PRO A 1 92 ? 23.565 -0.513 -22.624 1.00 76.81 92 PRO A C 1
ATOM 734 O O . PRO A 1 92 ? 24.241 0.358 -23.163 1.00 76.81 92 PRO A O 1
ATOM 737 N N . SER A 1 93 ? 22.798 -1.361 -23.320 1.00 77.25 93 SER A N 1
ATOM 738 C CA . SER A 1 93 ? 22.765 -1.385 -24.788 1.00 77.25 93 SER A CA 1
ATOM 739 C C . SER A 1 93 ? 22.198 -0.092 -25.384 1.00 77.25 93 SER A C 1
ATOM 741 O O . SER A 1 93 ? 22.699 0.402 -26.392 1.00 77.25 93 SER A O 1
ATOM 743 N N . ILE A 1 94 ? 21.205 0.516 -24.724 1.00 74.75 94 ILE A N 1
ATOM 744 C CA . ILE A 1 94 ? 20.684 1.841 -25.087 1.00 74.75 94 ILE A CA 1
ATOM 745 C C . ILE A 1 94 ? 21.781 2.893 -24.905 1.00 74.75 94 ILE A C 1
ATOM 747 O O . ILE A 1 94 ? 21.973 3.735 -25.779 1.00 74.75 94 ILE A O 1
ATOM 751 N N . GLY A 1 95 ? 22.534 2.823 -23.804 1.00 73.75 95 GLY A N 1
ATOM 752 C CA . GLY A 1 95 ? 23.676 3.700 -23.553 1.00 73.75 95 GLY A CA 1
ATOM 753 C C . GLY A 1 95 ? 24.757 3.596 -24.631 1.00 73.75 95 GLY A C 1
ATOM 754 O O . GLY A 1 95 ? 25.257 4.622 -25.088 1.00 73.75 95 GLY A O 1
ATOM 755 N N . ASP A 1 96 ? 25.088 2.385 -25.073 1.00 77.38 96 ASP A N 1
ATOM 756 C CA . ASP A 1 96 ? 26.097 2.164 -26.112 1.00 77.38 96 ASP A CA 1
ATOM 757 C C . ASP A 1 96 ? 25.612 2.625 -27.496 1.00 77.38 96 ASP A C 1
ATOM 759 O O . ASP A 1 96 ? 26.345 3.320 -28.200 1.00 77.38 96 ASP A O 1
ATOM 763 N N . ASN A 1 97 ? 24.351 2.363 -27.851 1.00 80.12 97 ASN A N 1
ATOM 764 C CA . ASN A 1 97 ? 23.751 2.860 -29.094 1.00 80.12 97 ASN A CA 1
ATOM 765 C C . ASN A 1 97 ? 23.652 4.393 -29.126 1.00 80.12 97 ASN A C 1
ATOM 767 O O . ASN A 1 97 ? 23.887 5.011 -30.164 1.00 80.12 97 ASN A O 1
ATOM 771 N N . LEU A 1 98 ? 23.338 5.022 -27.988 1.00 77.56 98 LEU A N 1
ATOM 772 C CA . LEU A 1 98 ? 23.328 6.479 -27.863 1.00 77.56 98 LEU A CA 1
ATOM 773 C C . LEU A 1 98 ? 24.731 7.069 -28.008 1.00 77.56 98 LEU A C 1
ATOM 775 O O . LEU A 1 98 ? 24.868 8.090 -28.673 1.00 77.56 98 LEU A O 1
ATOM 779 N N . LYS A 1 99 ? 25.773 6.435 -27.451 1.00 74.94 99 LYS A N 1
ATOM 780 C CA . LYS A 1 99 ? 27.165 6.866 -27.672 1.00 74.94 99 LYS A CA 1
ATOM 781 C C . LYS A 1 99 ? 27.519 6.828 -29.155 1.00 74.94 99 LYS A C 1
ATOM 783 O O . LYS A 1 99 ? 27.951 7.841 -29.682 1.00 74.94 99 LYS A O 1
ATOM 788 N N . VAL A 1 100 ? 27.222 5.728 -29.848 1.00 79.44 100 VAL A N 1
ATOM 789 C CA . VAL A 1 100 ? 27.469 5.606 -31.297 1.00 79.44 100 VAL A CA 1
ATOM 790 C C . VAL A 1 100 ? 26.686 6.660 -32.099 1.00 79.44 100 VAL A C 1
ATOM 792 O O . VAL A 1 100 ? 27.219 7.262 -33.033 1.00 79.44 100 VAL A O 1
ATOM 795 N N . GLY A 1 101 ? 25.430 6.931 -31.732 1.00 78.81 101 GLY A N 1
ATOM 796 C CA . GLY A 1 101 ? 24.613 7.986 -32.345 1.00 78.81 101 GLY A CA 1
ATOM 797 C C . GLY A 1 101 ? 25.170 9.396 -32.117 1.00 78.81 101 GLY A C 1
ATOM 798 O O . GLY A 1 101 ? 25.173 10.225 -33.026 1.00 78.81 101 GLY A O 1
ATOM 799 N N . LEU A 1 102 ? 25.685 9.669 -30.918 1.00 77.75 102 LEU A N 1
ATOM 800 C CA . LEU A 1 102 ? 26.339 10.935 -30.593 1.00 77.75 102 LEU A CA 1
ATOM 801 C C . LEU A 1 102 ? 27.689 11.072 -31.306 1.00 77.75 102 LEU A C 1
ATOM 803 O O . LEU A 1 102 ? 27.967 12.140 -31.842 1.00 77.75 102 LEU A O 1
ATOM 807 N N . ASP A 1 103 ? 28.475 9.998 -31.386 1.00 74.38 103 ASP A N 1
ATOM 808 C CA . ASP A 1 103 ? 29.756 9.966 -32.095 1.00 74.38 103 ASP A CA 1
ATOM 809 C C . ASP A 1 103 ? 29.556 10.210 -33.600 1.00 74.38 103 ASP A C 1
ATOM 811 O O . ASP A 1 103 ? 30.300 10.965 -34.221 1.00 74.38 103 ASP A O 1
ATOM 815 N N . THR A 1 104 ? 28.515 9.632 -34.204 1.00 79.06 104 THR A N 1
ATOM 816 C CA . THR A 1 104 ? 28.177 9.846 -35.625 1.00 79.06 104 THR A CA 1
ATOM 817 C C . THR A 1 104 ? 27.651 11.254 -35.903 1.00 79.06 104 THR A C 1
ATOM 819 O O . THR A 1 104 ? 28.095 11.889 -36.865 1.00 79.06 104 THR A O 1
ATOM 822 N N . LEU A 1 105 ? 26.772 11.787 -35.047 1.00 78.19 105 LEU A N 1
ATOM 823 C CA . LEU A 1 105 ? 26.341 13.190 -35.101 1.00 78.19 105 LEU A CA 1
ATOM 824 C C . LEU A 1 105 ? 27.530 14.139 -34.972 1.00 78.19 105 LEU A C 1
ATOM 826 O O . LEU A 1 105 ? 27.647 15.097 -35.732 1.00 78.19 105 LEU A O 1
ATOM 830 N N . GLN A 1 106 ? 28.431 13.855 -34.037 1.00 70.81 106 GLN A N 1
ATOM 831 C CA . GLN A 1 106 ? 29.619 14.653 -33.808 1.00 70.81 106 GLN A CA 1
ATOM 832 C C . GLN A 1 106 ? 30.577 14.607 -35.000 1.00 70.81 106 GLN A C 1
ATOM 834 O O . GLN A 1 106 ? 31.053 15.655 -35.428 1.00 70.81 106 GLN A O 1
ATOM 839 N N . ASN A 1 107 ? 30.850 13.425 -35.551 1.00 72.75 107 ASN A N 1
ATOM 840 C CA . ASN A 1 107 ? 31.714 13.277 -36.721 1.00 72.75 107 ASN A CA 1
ATOM 841 C C . ASN A 1 107 ? 31.139 14.017 -37.935 1.00 72.75 107 ASN A C 1
ATOM 843 O O . ASN A 1 107 ? 31.887 14.693 -38.633 1.00 72.75 107 ASN A O 1
ATOM 847 N N . THR A 1 108 ? 29.814 13.983 -38.115 1.00 76.00 108 THR A N 1
ATOM 848 C CA . THR A 1 108 ? 29.119 14.755 -39.157 1.00 76.00 108 THR A CA 1
ATOM 849 C C . THR A 1 108 ? 29.251 16.260 -38.907 1.00 76.00 108 THR A C 1
ATOM 851 O O . THR A 1 108 ? 29.579 17.016 -39.812 1.00 76.00 108 THR A O 1
ATOM 854 N N . LEU A 1 109 ? 29.050 16.725 -37.670 1.00 71.75 109 LEU A N 1
ATOM 855 C CA . LEU A 1 109 ? 29.170 18.144 -37.316 1.00 71.75 109 LEU A CA 1
ATOM 856 C C . LEU A 1 109 ? 30.607 18.668 -37.452 1.00 71.75 109 LEU A C 1
ATOM 858 O O . LEU A 1 109 ? 30.801 19.786 -37.924 1.00 71.75 109 LEU A O 1
ATOM 862 N N . ASN A 1 110 ? 31.608 17.866 -37.087 1.00 68.56 110 ASN A N 1
ATOM 863 C CA . ASN A 1 110 ? 33.028 18.196 -37.234 1.00 68.56 110 ASN A CA 1
ATOM 864 C C . ASN A 1 110 ? 33.460 18.299 -38.706 1.00 68.56 110 ASN A C 1
ATOM 866 O O . ASN A 1 110 ? 34.438 18.978 -39.001 1.00 68.56 110 ASN A O 1
ATOM 870 N N . GLU A 1 111 ? 32.735 17.662 -39.627 1.00 71.88 111 GLU A N 1
ATOM 871 C CA . GLU A 1 111 ? 32.956 17.788 -41.072 1.00 71.88 111 GLU A CA 1
ATOM 872 C C . GLU A 1 111 ? 32.520 19.169 -41.605 1.00 71.88 111 GLU A C 1
ATOM 874 O O . GLU A 1 111 ? 33.081 19.670 -42.579 1.00 71.88 111 GLU A O 1
ATOM 879 N N . PHE A 1 112 ? 31.566 19.825 -40.929 1.00 71.69 112 PHE A N 1
ATOM 880 C CA . PHE A 1 112 ? 31.021 21.138 -41.304 1.00 71.69 112 PHE A CA 1
ATOM 881 C C . PHE A 1 112 ? 31.484 22.303 -40.406 1.00 71.69 112 PHE A C 1
ATOM 883 O O . PHE A 1 112 ? 31.174 23.459 -40.706 1.00 71.69 112 PHE A O 1
ATOM 890 N N . LEU A 1 113 ? 32.213 22.041 -39.314 1.00 67.38 113 LEU A N 1
ATOM 891 C CA . LEU A 1 113 ? 32.627 23.047 -38.326 1.00 67.38 113 LEU A CA 1
ATOM 892 C C . LEU A 1 113 ? 34.158 23.229 -38.272 1.00 67.38 113 LEU A C 1
ATOM 894 O O . LEU A 1 113 ? 34.907 22.266 -38.414 1.00 67.38 113 LEU A O 1
ATOM 898 N N . PRO A 1 114 ? 34.657 24.456 -38.021 1.00 62.16 114 PRO A N 1
ATOM 899 C CA . PRO A 1 114 ? 36.088 24.713 -37.888 1.00 62.16 114 PRO A CA 1
ATOM 900 C C . PRO A 1 114 ? 36.698 24.039 -36.637 1.00 62.16 114 PRO A C 1
ATOM 902 O O . PRO A 1 114 ? 36.003 23.854 -35.634 1.00 62.16 114 PRO A O 1
ATOM 905 N N . PRO A 1 115 ? 38.020 23.752 -36.629 1.00 60.44 115 PRO A N 1
ATOM 906 C CA . PRO A 1 115 ? 38.686 22.926 -35.606 1.00 60.44 115 PRO A CA 1
ATOM 907 C C . PRO A 1 115 ? 38.624 23.453 -34.160 1.00 60.44 115 PRO A C 1
ATOM 909 O O . PRO A 1 115 ? 39.022 22.760 -33.228 1.00 60.44 115 PRO A O 1
ATOM 912 N N . SER A 1 116 ? 38.161 24.687 -33.954 1.00 58.16 116 SER A N 1
ATOM 913 C CA . SER A 1 116 ? 38.086 25.363 -32.655 1.00 58.16 116 SER A CA 1
ATOM 914 C C . SER A 1 116 ? 36.841 25.020 -31.824 1.00 58.16 116 SER A C 1
ATOM 916 O O . SER A 1 116 ? 36.793 25.388 -30.653 1.00 58.16 116 SER A O 1
ATOM 918 N N . LEU A 1 117 ? 35.849 24.323 -32.395 1.00 57.38 117 LEU A N 1
ATOM 919 C CA . LEU A 1 117 ? 34.572 23.977 -31.741 1.00 57.38 117 LEU A CA 1
ATOM 920 C C . LEU A 1 117 ? 34.416 22.474 -31.434 1.00 57.38 117 LEU A C 1
ATOM 922 O O . LEU A 1 117 ? 33.328 22.026 -31.076 1.00 57.38 117 LEU A O 1
ATOM 926 N N . ILE A 1 118 ? 35.494 21.692 -31.550 1.00 58.62 118 ILE A N 1
ATOM 927 C CA . ILE A 1 118 ? 35.470 20.238 -31.348 1.00 58.62 118 ILE A CA 1
ATOM 928 C C . ILE A 1 118 ? 35.166 19.923 -29.873 1.00 58.62 118 ILE A C 1
ATOM 930 O O . ILE A 1 118 ? 36.009 20.092 -28.988 1.00 58.62 118 ILE A O 1
ATOM 934 N N . LEU A 1 119 ? 33.948 19.445 -29.604 1.00 57.56 119 LEU A N 1
ATOM 935 C CA . LEU A 1 119 ? 33.556 18.891 -28.305 1.00 57.56 119 LEU A CA 1
ATOM 936 C C . LEU A 1 119 ? 34.379 17.619 -28.029 1.00 57.56 119 LEU A C 1
ATOM 938 O O . LEU A 1 119 ? 34.661 16.849 -28.938 1.00 57.56 119 LEU A O 1
ATOM 942 N N . LYS A 1 120 ? 34.825 17.369 -26.797 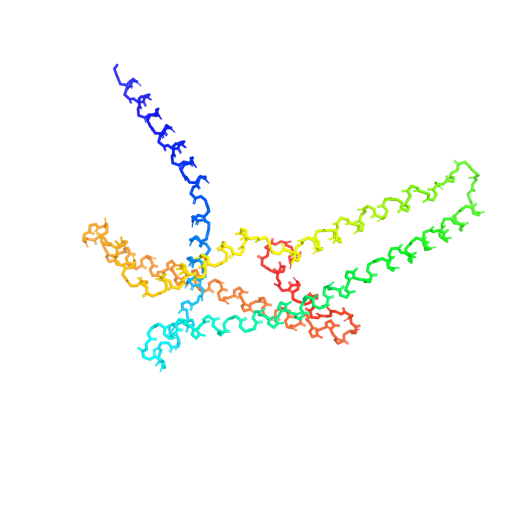1.00 59.53 120 LYS A N 1
ATOM 943 C CA . LYS A 1 120 ? 35.619 16.161 -26.500 1.00 59.53 120 LYS A CA 1
ATOM 944 C C . LYS A 1 120 ? 34.694 14.970 -26.182 1.00 59.53 120 LYS A C 1
ATOM 946 O O . LYS A 1 120 ? 33.900 15.102 -25.246 1.00 59.53 120 LYS A O 1
ATOM 951 N N . PRO A 1 121 ? 34.818 13.818 -26.875 1.00 56.97 121 PRO A N 1
ATOM 952 C CA . PRO A 1 121 ? 33.955 12.639 -26.676 1.00 56.97 121 PRO A CA 1
ATOM 953 C C . PRO A 1 121 ? 33.954 12.094 -25.236 1.00 56.97 121 PRO A C 1
ATOM 955 O O . PRO A 1 121 ? 32.939 11.610 -24.725 1.00 56.97 121 PRO A O 1
ATOM 958 N N . ASP A 1 122 ? 35.081 12.236 -24.537 1.00 60.91 122 ASP A N 1
ATOM 959 C CA . ASP A 1 122 ? 35.282 11.671 -23.197 1.00 60.91 122 ASP A CA 1
ATOM 960 C C . ASP A 1 122 ? 34.399 12.320 -22.115 1.00 60.91 122 ASP A C 1
ATOM 962 O O . ASP A 1 122 ? 34.099 11.701 -21.095 1.00 60.91 122 ASP A O 1
ATOM 966 N N . GLN A 1 123 ? 33.948 13.565 -22.320 1.00 60.25 123 GLN A N 1
ATOM 967 C CA . GLN A 1 123 ? 33.116 14.270 -21.335 1.00 60.25 123 GLN A CA 1
ATOM 968 C C . GLN A 1 123 ? 31.628 13.906 -21.441 1.00 60.25 123 GLN A C 1
ATOM 970 O O . GLN A 1 123 ? 30.940 13.832 -20.422 1.00 60.25 123 GLN A O 1
ATOM 975 N N . LEU A 1 124 ? 31.135 13.644 -22.655 1.00 61.28 124 LEU A N 1
ATOM 976 C CA . LEU A 1 124 ? 29.739 13.274 -22.923 1.00 61.28 124 LEU A CA 1
ATOM 977 C C . LEU A 1 124 ? 29.453 11.820 -22.537 1.00 61.28 124 LEU A C 1
ATOM 979 O O . LEU A 1 124 ? 28.452 11.537 -21.881 1.00 61.28 124 LEU A O 1
ATOM 983 N N . SER A 1 125 ? 30.363 10.905 -22.870 1.00 61.91 125 SER A N 1
ATOM 984 C CA . SER A 1 125 ? 30.251 9.485 -22.517 1.00 61.91 125 SER A CA 1
ATOM 985 C C . SER A 1 125 ? 30.288 9.249 -20.998 1.00 61.91 125 SER A C 1
ATOM 987 O O . SER A 1 125 ? 29.514 8.438 -20.481 1.00 61.91 125 SER A O 1
ATOM 989 N N . GLY A 1 126 ? 31.117 10.006 -20.268 1.00 65.69 126 GLY A N 1
ATOM 990 C CA . GLY A 1 126 ? 31.171 9.986 -18.803 1.00 65.69 126 GLY A CA 1
ATOM 991 C C . GLY A 1 126 ? 29.899 10.522 -18.128 1.00 65.69 126 GLY A C 1
ATOM 992 O O . GLY A 1 126 ? 29.444 9.946 -17.139 1.00 65.69 126 GLY A O 1
ATOM 993 N N . GLN A 1 127 ? 29.282 11.579 -18.676 1.00 66.69 127 GLN A N 1
ATOM 994 C CA . GLN A 1 127 ? 28.005 12.116 -18.176 1.00 66.69 127 GLN A CA 1
ATOM 995 C C . GLN A 1 127 ? 26.820 11.189 -18.482 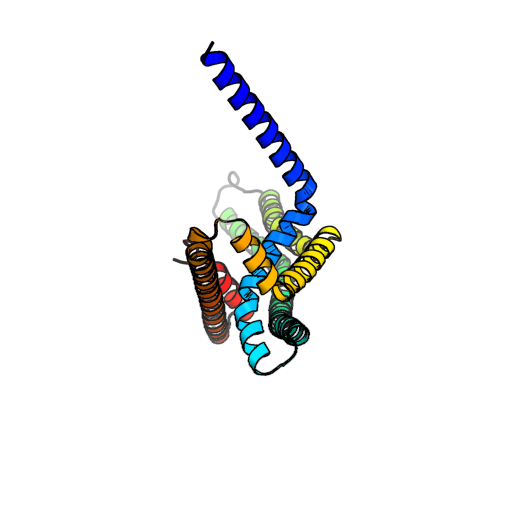1.00 66.69 127 GLN A C 1
ATOM 997 O O . GLN A 1 127 ? 25.948 11.007 -17.637 1.00 66.69 127 GLN A O 1
ATOM 1002 N N . LEU A 1 128 ? 26.801 10.536 -19.646 1.00 67.25 128 LEU A N 1
ATOM 1003 C CA . LEU A 1 128 ? 25.770 9.546 -19.969 1.00 67.25 128 LEU A CA 1
ATOM 1004 C C . LEU A 1 128 ? 25.844 8.334 -19.027 1.00 67.25 128 LEU A C 1
ATOM 1006 O O . LEU A 1 128 ? 24.824 7.870 -18.519 1.00 67.25 128 LEU A O 1
ATOM 1010 N N . GLY A 1 129 ? 27.058 7.853 -18.739 1.00 67.88 129 GLY A N 1
ATOM 1011 C CA . GLY A 1 129 ? 27.281 6.756 -17.798 1.00 67.88 129 GLY A CA 1
ATOM 1012 C C . GLY A 1 129 ? 26.835 7.084 -16.369 1.00 67.88 129 GLY A C 1
ATOM 1013 O O . GLY A 1 129 ? 26.256 6.232 -15.693 1.00 67.88 129 GLY A O 1
ATOM 1014 N N . SER A 1 130 ? 27.038 8.320 -15.901 1.00 70.19 130 SER A N 1
ATOM 1015 C CA . SER A 1 130 ? 26.591 8.746 -14.567 1.00 70.19 130 SER A CA 1
ATOM 1016 C C . SER A 1 130 ? 25.070 8.943 -14.479 1.00 70.19 130 SER A C 1
ATOM 1018 O O . SER A 1 130 ? 24.472 8.569 -13.470 1.00 70.19 130 SER A O 1
ATOM 1020 N N . ILE A 1 131 ? 24.425 9.432 -15.545 1.00 72.19 131 ILE A N 1
ATOM 1021 C CA . ILE A 1 131 ? 22.960 9.565 -15.626 1.00 72.19 131 ILE A CA 1
ATOM 1022 C C . ILE A 1 131 ? 22.273 8.192 -15.628 1.00 72.19 131 ILE A C 1
ATOM 1024 O O . ILE A 1 131 ? 21.271 8.013 -14.940 1.00 72.19 131 ILE A O 1
ATOM 1028 N N . LEU A 1 132 ? 22.814 7.212 -16.360 1.00 70.56 132 LEU A N 1
ATOM 1029 C CA . LEU A 1 132 ? 22.232 5.867 -16.461 1.00 70.56 132 LEU A CA 1
ATOM 1030 C C . LEU A 1 132 ? 22.515 5.002 -15.220 1.00 70.56 132 LEU A C 1
ATOM 1032 O O . LEU A 1 132 ? 21.652 4.243 -14.781 1.00 70.56 132 LEU A O 1
ATOM 1036 N N . SER A 1 133 ? 23.697 5.131 -14.609 1.00 71.69 133 SER A N 1
ATOM 1037 C CA . SER A 1 133 ? 24.080 4.326 -13.436 1.00 71.69 133 SER A CA 1
ATOM 1038 C C . SER A 1 133 ? 23.310 4.683 -12.160 1.00 71.69 133 SER A C 1
ATOM 1040 O O . SER A 1 133 ? 23.095 3.807 -11.320 1.00 71.69 133 SER A O 1
ATOM 1042 N N . GLY A 1 134 ? 22.841 5.927 -12.016 1.00 73.94 134 GLY A N 1
ATOM 1043 C CA . GLY A 1 134 ? 22.018 6.358 -10.881 1.00 73.94 134 GLY A CA 1
ATOM 1044 C C . GLY A 1 134 ? 20.747 5.508 -10.717 1.00 73.94 134 GLY A C 1
ATOM 1045 O O . GLY A 1 134 ? 20.645 4.776 -9.728 1.00 73.94 134 GLY A O 1
ATOM 1046 N N . PRO A 1 135 ? 19.813 5.530 -11.687 1.00 69.19 135 PRO A N 1
ATOM 1047 C CA . PRO A 1 135 ? 18.602 4.710 -11.676 1.00 69.19 135 PRO A CA 1
ATOM 1048 C C . PRO A 1 135 ? 18.886 3.208 -11.550 1.00 69.19 135 PRO A C 1
ATOM 1050 O O . PRO A 1 135 ? 18.268 2.547 -10.718 1.00 69.19 135 PRO A O 1
ATOM 1053 N N . ILE A 1 136 ? 19.868 2.678 -12.290 1.00 70.06 136 ILE A N 1
ATOM 1054 C CA . ILE A 1 136 ? 20.245 1.253 -12.243 1.00 70.06 136 ILE A CA 1
ATOM 1055 C C . ILE A 1 136 ? 20.700 0.849 -10.833 1.00 70.06 136 ILE A C 1
ATOM 1057 O O . ILE A 1 136 ? 20.282 -0.183 -10.310 1.00 70.06 136 ILE A O 1
ATOM 1061 N N . SER A 1 137 ? 21.515 1.677 -10.173 1.00 69.31 137 SER A N 1
ATOM 1062 C CA . SER A 1 137 ? 22.015 1.388 -8.825 1.00 69.31 137 SER A CA 1
ATOM 1063 C C . SER A 1 137 ? 20.920 1.432 -7.755 1.00 69.31 137 SER A C 1
ATOM 1065 O O . SER A 1 137 ? 20.965 0.656 -6.800 1.00 69.31 137 SER A O 1
ATOM 1067 N N . ILE A 1 138 ? 19.925 2.310 -7.907 1.00 68.00 138 ILE A N 1
ATOM 1068 C CA . ILE A 1 138 ? 18.771 2.398 -7.004 1.00 68.00 138 ILE A CA 1
ATOM 1069 C C . ILE A 1 138 ? 17.865 1.180 -7.199 1.00 68.00 138 ILE A C 1
ATOM 1071 O O . ILE A 1 138 ? 17.450 0.572 -6.214 1.00 68.00 138 ILE A O 1
ATOM 1075 N N . LEU A 1 139 ? 17.616 0.785 -8.450 1.00 67.44 139 LEU A N 1
ATOM 1076 C CA . LEU A 1 139 ? 16.821 -0.398 -8.783 1.00 67.44 139 LEU A CA 1
ATOM 1077 C C . LEU A 1 139 ? 17.488 -1.685 -8.275 1.00 67.44 139 LEU A C 1
ATOM 1079 O O . LEU A 1 139 ? 16.830 -2.485 -7.614 1.00 67.44 139 LEU A O 1
ATOM 1083 N N . GLY A 1 140 ? 18.803 -1.839 -8.470 1.00 65.19 140 GLY A N 1
ATOM 1084 C CA . GLY A 1 140 ? 19.566 -2.980 -7.953 1.00 65.19 140 GLY A CA 1
ATOM 1085 C C . GLY A 1 140 ? 19.627 -3.038 -6.420 1.00 65.19 140 GLY A C 1
ATOM 1086 O O . GLY A 1 140 ? 19.525 -4.113 -5.834 1.00 65.19 140 GLY A O 1
ATOM 1087 N N . LYS A 1 141 ? 19.725 -1.887 -5.737 1.00 64.81 141 LYS A N 1
ATOM 1088 C CA . LYS A 1 141 ? 19.675 -1.815 -4.262 1.00 64.81 141 LYS A CA 1
ATOM 1089 C C . LYS A 1 141 ? 18.274 -2.064 -3.703 1.00 64.81 141 LYS A C 1
ATOM 1091 O O . LYS A 1 141 ? 18.155 -2.663 -2.638 1.00 64.81 141 LYS A O 1
ATOM 1096 N N . GLY A 1 142 ? 17.228 -1.639 -4.413 1.00 62.25 142 GLY A N 1
ATOM 1097 C CA . GLY A 1 142 ? 15.829 -1.843 -4.028 1.00 62.25 142 GLY A CA 1
ATOM 1098 C C . GLY A 1 142 ? 15.412 -3.316 -3.957 1.00 62.25 142 GLY A C 1
ATOM 1099 O O . GLY A 1 142 ? 14.429 -3.635 -3.293 1.00 62.25 142 GLY A O 1
ATOM 1100 N N . MET A 1 143 ? 16.176 -4.218 -4.582 1.00 62.41 143 MET A N 1
ATOM 1101 C CA . MET A 1 143 ? 15.928 -5.662 -4.540 1.00 62.41 143 MET A CA 1
ATOM 1102 C C . MET A 1 143 ? 16.392 -6.334 -3.241 1.00 62.41 143 MET A C 1
ATOM 1104 O O . MET A 1 143 ? 15.887 -7.402 -2.894 1.00 62.41 143 MET A O 1
ATOM 1108 N N . ILE A 1 144 ? 17.319 -5.729 -2.491 1.00 67.81 144 ILE A N 1
ATOM 1109 C CA . ILE A 1 144 ? 17.802 -6.301 -1.229 1.00 67.81 144 ILE A CA 1
ATOM 1110 C C . ILE A 1 144 ? 16.910 -5.797 -0.091 1.00 67.81 144 ILE A C 1
ATOM 1112 O O . ILE A 1 144 ? 17.082 -4.693 0.428 1.00 67.81 144 ILE A O 1
ATOM 1116 N N . ILE A 1 145 ? 15.951 -6.627 0.327 1.00 72.81 145 ILE A N 1
ATOM 1117 C CA . ILE A 1 145 ? 15.137 -6.355 1.517 1.00 72.81 145 ILE A CA 1
ATOM 1118 C C . ILE A 1 145 ? 16.052 -6.397 2.745 1.00 72.81 145 ILE A C 1
ATOM 1120 O O . ILE A 1 145 ? 16.562 -7.451 3.122 1.00 72.81 145 ILE A O 1
ATOM 1124 N N . SER A 1 146 ? 16.251 -5.248 3.392 1.00 83.06 146 SER A N 1
ATOM 1125 C CA . SER A 1 146 ? 16.979 -5.204 4.663 1.00 83.06 146 SER A CA 1
ATOM 1126 C C . SER A 1 146 ? 16.188 -5.893 5.782 1.00 83.06 146 SER A C 1
ATOM 1128 O O . SER A 1 146 ? 14.954 -5.861 5.801 1.00 83.06 146 SER A O 1
ATOM 1130 N N . SER A 1 147 ? 16.890 -6.453 6.771 1.00 86.31 147 SER A N 1
ATOM 1131 C CA . SER A 1 147 ? 16.264 -7.109 7.929 1.00 86.31 147 SER A CA 1
ATOM 1132 C C . SER A 1 147 ? 15.272 -6.198 8.663 1.00 86.31 147 SER A C 1
ATOM 1134 O O . SER A 1 147 ? 14.225 -6.658 9.110 1.00 86.31 147 SER A O 1
ATOM 1136 N N . ASN A 1 148 ? 15.548 -4.891 8.728 1.00 85.38 148 ASN A N 1
ATOM 1137 C CA . ASN A 1 148 ? 14.664 -3.913 9.369 1.00 85.38 148 ASN A CA 1
ATOM 1138 C C . ASN A 1 148 ? 13.332 -3.752 8.623 1.00 85.38 148 ASN A C 1
ATOM 1140 O O . ASN A 1 148 ? 12.282 -3.658 9.257 1.00 85.38 148 ASN A O 1
ATOM 1144 N N . ILE A 1 149 ? 13.360 -3.760 7.286 1.00 87.38 149 ILE A N 1
ATOM 1145 C CA . ILE A 1 149 ? 12.141 -3.712 6.468 1.00 87.38 149 ILE A CA 1
ATOM 1146 C C . ILE A 1 149 ? 11.327 -4.989 6.684 1.00 87.38 149 ILE A C 1
ATOM 1148 O O . ILE A 1 149 ? 10.118 -4.912 6.892 1.00 87.38 149 ILE A O 1
ATOM 1152 N N . LEU A 1 150 ? 11.982 -6.154 6.711 1.00 89.94 150 LEU A N 1
ATOM 1153 C CA . LEU A 1 150 ? 11.309 -7.432 6.942 1.00 89.94 150 LEU A CA 1
ATOM 1154 C C . LEU A 1 150 ? 10.623 -7.486 8.317 1.00 89.94 150 LEU A C 1
ATOM 1156 O O . LEU A 1 150 ? 9.473 -7.921 8.421 1.00 89.94 150 LEU A O 1
ATOM 1160 N N . ILE A 1 151 ? 11.295 -6.994 9.363 1.00 91.69 151 ILE A N 1
ATOM 1161 C CA . ILE A 1 151 ? 10.716 -6.860 10.707 1.00 91.69 151 ILE A CA 1
ATOM 1162 C C . ILE A 1 151 ? 9.510 -5.914 10.675 1.00 91.69 151 ILE A C 1
ATOM 1164 O O . ILE A 1 151 ? 8.455 -6.258 11.207 1.00 91.69 151 ILE A O 1
ATOM 1168 N N . GLY A 1 152 ? 9.627 -4.756 10.017 1.00 92.44 152 GLY A N 1
ATOM 1169 C CA . GLY A 1 152 ? 8.535 -3.789 9.887 1.00 92.44 152 GLY A CA 1
ATOM 1170 C C . GLY A 1 152 ? 7.309 -4.355 9.163 1.00 92.44 152 GLY A C 1
ATOM 1171 O O . GLY A 1 152 ? 6.183 -4.186 9.636 1.00 92.44 152 GLY A O 1
ATOM 1172 N N . ILE A 1 153 ? 7.512 -5.084 8.061 1.00 92.44 153 ILE A N 1
ATOM 1173 C CA . ILE A 1 153 ? 6.443 -5.774 7.320 1.00 92.44 153 ILE A CA 1
ATOM 1174 C C . ILE A 1 153 ? 5.785 -6.831 8.207 1.00 92.44 153 ILE A C 1
ATOM 1176 O O . ILE A 1 153 ? 4.561 -6.861 8.326 1.00 92.44 153 ILE A O 1
ATOM 1180 N N . THR A 1 154 ? 6.585 -7.658 8.882 1.00 94.31 154 THR A N 1
ATOM 1181 C CA . THR A 1 154 ? 6.081 -8.715 9.770 1.00 94.31 154 THR A CA 1
ATOM 1182 C C . THR A 1 154 ? 5.240 -8.128 10.904 1.00 94.31 154 THR A C 1
ATOM 1184 O O . THR A 1 154 ? 4.118 -8.577 11.136 1.00 94.31 154 THR A O 1
ATOM 1187 N N . MET A 1 155 ? 5.728 -7.072 11.561 1.00 95.62 155 MET A N 1
ATOM 1188 C CA . MET A 1 155 ? 4.980 -6.351 12.596 1.00 95.62 155 MET A CA 1
ATOM 1189 C C . MET A 1 155 ? 3.681 -5.761 12.053 1.00 95.62 155 MET A C 1
ATOM 1191 O O . MET A 1 155 ? 2.637 -5.901 12.684 1.00 95.62 155 MET A O 1
ATOM 1195 N N . THR A 1 156 ? 3.723 -5.161 10.862 1.00 96.75 156 THR A N 1
ATOM 1196 C CA . THR A 1 156 ? 2.535 -4.599 10.207 1.00 96.75 156 THR A CA 1
ATOM 1197 C C . THR A 1 156 ? 1.473 -5.679 9.994 1.00 96.75 156 THR A C 1
ATOM 1199 O O . THR A 1 156 ? 0.323 -5.484 10.381 1.00 96.75 156 THR A O 1
ATOM 1202 N N . VAL A 1 157 ? 1.852 -6.844 9.455 1.00 95.94 157 VAL A N 1
ATOM 1203 C CA . VAL A 1 157 ? 0.935 -7.976 9.229 1.00 95.94 157 VAL A CA 1
ATOM 1204 C C . VAL A 1 157 ? 0.334 -8.474 10.545 1.00 95.94 157 VAL A C 1
ATOM 1206 O O . VAL A 1 157 ? -0.885 -8.642 10.641 1.00 95.94 157 VAL A O 1
ATOM 1209 N N . ILE A 1 158 ? 1.166 -8.659 11.576 1.00 96.50 158 ILE A N 1
ATOM 1210 C CA . ILE A 1 158 ? 0.725 -9.101 12.906 1.00 96.50 158 ILE A CA 1
ATOM 1211 C C . ILE A 1 158 ? -0.262 -8.096 13.513 1.00 96.50 158 ILE A C 1
ATOM 1213 O O . ILE A 1 158 ? -1.335 -8.479 13.985 1.00 96.50 158 ILE A O 1
ATOM 1217 N N . TYR A 1 159 ? 0.057 -6.802 13.479 1.00 97.25 159 TYR A N 1
ATOM 1218 C CA . TYR A 1 159 ? -0.823 -5.759 13.998 1.00 97.25 159 TYR A CA 1
ATOM 1219 C C . TYR A 1 159 ? -2.126 -5.662 13.213 1.00 97.25 159 TYR A C 1
ATOM 1221 O O . TYR A 1 159 ? -3.186 -5.574 13.828 1.00 97.25 159 TYR A O 1
ATOM 1229 N N . THR A 1 160 ? -2.094 -5.766 11.883 1.00 97.44 160 THR A N 1
ATOM 1230 C CA . THR A 1 160 ? -3.307 -5.754 11.056 1.00 97.44 160 THR A CA 1
ATOM 1231 C C . THR A 1 160 ? -4.214 -6.907 11.454 1.00 97.44 160 THR A C 1
ATOM 1233 O O . THR A 1 160 ? -5.412 -6.711 11.664 1.00 97.44 160 THR A O 1
ATOM 1236 N N . PHE A 1 161 ? -3.640 -8.099 11.611 1.00 96.81 161 PHE A N 1
ATOM 1237 C CA . PHE A 1 161 ? -4.364 -9.276 12.057 1.00 96.81 161 PHE A CA 1
ATOM 1238 C C . PHE A 1 161 ? -5.029 -9.046 13.426 1.00 96.81 161 PHE A C 1
ATOM 1240 O O . PHE A 1 161 ? -6.234 -9.270 13.564 1.00 96.81 161 PHE A O 1
ATOM 1247 N N . PHE A 1 162 ? -4.298 -8.530 14.419 1.00 96.31 162 PHE A N 1
ATOM 1248 C CA . PHE A 1 162 ? -4.852 -8.272 15.752 1.00 96.31 162 PHE A CA 1
ATOM 1249 C C . PHE A 1 162 ? -5.897 -7.150 15.772 1.00 96.31 162 PHE A C 1
ATOM 1251 O O . PHE A 1 162 ? -6.932 -7.298 16.427 1.00 96.31 162 PHE A O 1
ATOM 1258 N N . ILE A 1 163 ? -5.677 -6.060 15.033 1.00 95.75 163 ILE A N 1
ATOM 1259 C CA . ILE A 1 163 ? -6.645 -4.964 14.885 1.00 95.75 163 ILE A CA 1
ATOM 1260 C C . ILE A 1 163 ? -7.943 -5.496 14.276 1.00 95.75 163 ILE A C 1
ATOM 1262 O O . ILE A 1 163 ? -9.026 -5.166 14.759 1.00 95.75 163 ILE A O 1
ATOM 1266 N N . LEU A 1 164 ? -7.862 -6.343 13.246 1.00 95.38 164 LEU A N 1
ATOM 1267 C CA . LEU A 1 164 ? -9.036 -6.962 12.634 1.00 95.38 164 LEU A CA 1
ATOM 1268 C C . LEU A 1 164 ? -9.742 -7.912 13.605 1.00 95.38 164 LEU A C 1
ATOM 1270 O O . LEU A 1 164 ? -10.964 -7.812 13.765 1.00 95.38 164 LEU A O 1
ATOM 1274 N N . LEU A 1 165 ? -8.990 -8.782 14.285 1.00 95.56 165 LEU A N 1
ATOM 1275 C CA . LEU A 1 165 ? -9.510 -9.770 15.232 1.00 95.56 165 LEU A CA 1
ATOM 1276 C C . LEU A 1 165 ? -10.259 -9.100 16.393 1.00 95.56 165 LEU A C 1
ATOM 1278 O O . LEU A 1 165 ? -11.404 -9.461 16.685 1.00 95.56 165 LEU A O 1
ATOM 1282 N N . TYR A 1 166 ? -9.665 -8.063 16.986 1.00 94.50 166 TYR A N 1
ATOM 1283 C CA . TYR A 1 166 ? -10.196 -7.340 18.145 1.00 94.50 166 TYR A CA 1
ATOM 1284 C C . TYR A 1 166 ? -10.915 -6.031 17.795 1.00 94.50 166 TYR A C 1
ATOM 1286 O O . TYR A 1 166 ? -11.219 -5.239 18.687 1.00 94.50 166 TYR A O 1
ATOM 1294 N N . SER A 1 167 ? -11.264 -5.805 16.525 1.00 90.56 167 SER A N 1
ATOM 1295 C CA . SER A 1 167 ? -11.820 -4.524 16.051 1.00 90.56 167 SER A CA 1
ATOM 1296 C C . SER A 1 167 ? -13.051 -4.035 16.828 1.00 90.56 167 SER A C 1
ATOM 1298 O O . SER A 1 167 ? -13.209 -2.835 17.049 1.00 90.56 167 SER A O 1
ATOM 1300 N N . LYS A 1 168 ? -13.923 -4.953 17.276 1.00 88.81 168 LYS A N 1
ATOM 1301 C CA . LYS A 1 168 ? -15.109 -4.629 18.088 1.00 88.81 168 LYS A CA 1
ATOM 1302 C C . LYS A 1 168 ? -14.704 -4.119 19.472 1.00 88.81 168 LYS A C 1
ATOM 1304 O O . LYS A 1 168 ? -15.200 -3.082 19.903 1.00 88.81 168 LYS A O 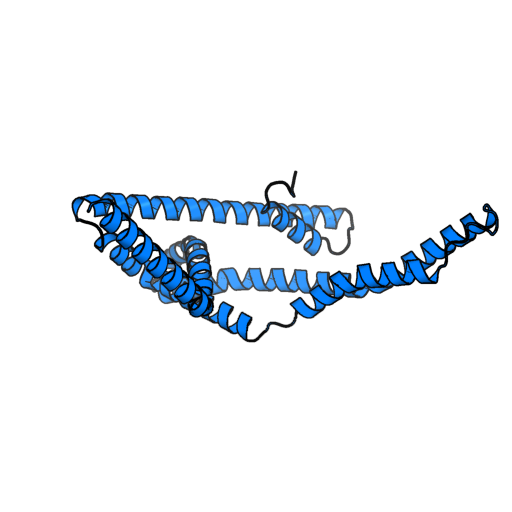1
ATOM 1309 N N . SER A 1 169 ? -13.785 -4.819 20.135 1.00 92.44 169 SER A N 1
ATOM 1310 C CA . SER A 1 169 ? -13.260 -4.438 21.448 1.00 92.44 169 SER A CA 1
ATOM 1311 C C . SER A 1 169 ? -12.504 -3.115 21.380 1.00 92.44 169 SER A C 1
ATOM 1313 O O . SER A 1 169 ? -12.742 -2.248 22.211 1.00 92.44 169 SER A O 1
ATOM 1315 N N . LEU A 1 170 ? -11.675 -2.919 20.351 1.00 91.06 170 LEU A N 1
ATOM 1316 C CA . LEU A 1 170 ? -10.913 -1.687 20.147 1.00 91.06 170 LEU A CA 1
ATOM 1317 C C . LEU A 1 170 ? -11.837 -0.484 19.898 1.00 91.06 170 LEU A C 1
ATOM 1319 O O . LEU A 1 170 ? -11.667 0.568 20.509 1.00 91.06 170 LEU A O 1
ATOM 1323 N N . LYS A 1 171 ? -12.881 -0.652 19.074 1.00 89.56 171 LYS A N 1
ATOM 1324 C CA . LYS A 1 171 ? -13.893 0.394 18.859 1.00 89.56 171 LYS A CA 1
ATOM 1325 C C . LYS A 1 171 ? -14.659 0.720 20.143 1.00 89.56 171 LYS A C 1
ATOM 1327 O O . LYS A 1 171 ? -14.871 1.890 20.447 1.00 89.56 171 LYS A O 1
ATOM 1332 N N . ASN A 1 172 ? -15.062 -0.298 20.899 1.00 92.31 172 ASN A N 1
ATOM 1333 C CA . ASN A 1 172 ? -15.762 -0.104 22.165 1.00 92.31 172 ASN A CA 1
ATOM 1334 C C . ASN A 1 172 ? -14.875 0.587 23.205 1.00 92.31 172 ASN A C 1
ATOM 1336 O O . ASN A 1 172 ? -15.357 1.485 23.882 1.00 92.31 172 ASN A O 1
ATOM 1340 N N . PHE A 1 173 ? -13.592 0.224 23.288 1.00 93.50 173 PHE A N 1
ATOM 1341 C CA . PHE A 1 173 ? -12.621 0.882 24.158 1.00 93.50 173 PHE A CA 1
ATOM 1342 C C . PHE A 1 173 ? -12.580 2.390 23.896 1.00 93.50 173 PHE A C 1
ATOM 1344 O O . PHE A 1 173 ? -12.784 3.160 24.824 1.00 93.50 173 PHE A O 1
ATOM 1351 N N . VAL A 1 174 ? -12.446 2.811 22.631 1.00 91.69 174 VAL A N 1
ATOM 1352 C CA . VAL A 1 174 ? -12.463 4.239 22.260 1.00 91.69 174 VAL A CA 1
ATOM 1353 C C . VAL A 1 174 ? -13.779 4.912 22.658 1.00 91.69 174 VAL A C 1
ATOM 1355 O O . VAL A 1 174 ? -13.761 5.993 23.235 1.00 91.69 174 VAL A O 1
ATOM 1358 N N . ILE A 1 175 ? -14.925 4.274 22.399 1.00 93.00 175 ILE A N 1
ATOM 1359 C CA . ILE A 1 175 ? -16.245 4.829 22.745 1.00 93.00 175 ILE A CA 1
ATOM 1360 C C . ILE A 1 175 ? -16.402 4.988 24.265 1.00 93.00 175 ILE A C 1
ATOM 1362 O O . ILE A 1 175 ? -16.992 5.965 24.723 1.00 93.00 175 ILE A O 1
ATOM 1366 N N . PHE A 1 176 ? -15.886 4.049 25.060 1.00 94.19 176 PHE A N 1
ATOM 1367 C CA . PHE A 1 176 ? -16.050 4.059 26.513 1.00 94.19 176 PHE A CA 1
ATOM 1368 C C . PHE A 1 176 ? -15.260 5.161 27.228 1.00 94.19 176 PHE A C 1
ATOM 1370 O O . PHE A 1 176 ? -15.658 5.515 28.339 1.00 94.19 176 PHE A O 1
ATOM 1377 N N . GLN A 1 177 ? -14.258 5.760 26.572 1.00 94.19 177 GLN A N 1
ATOM 1378 C CA . GLN A 1 177 ? -13.512 6.911 27.100 1.00 94.19 177 GLN A CA 1
ATOM 1379 C C . GLN A 1 177 ? -14.329 8.208 27.131 1.00 94.19 177 GLN A C 1
ATOM 1381 O O . GLN A 1 177 ? -13.934 9.160 27.796 1.00 94.19 177 GLN A O 1
ATOM 1386 N N . TYR A 1 178 ? -15.468 8.249 26.436 1.00 92.88 178 TYR A N 1
ATOM 1387 C CA . TYR A 1 178 ? -16.370 9.397 26.419 1.00 92.88 178 TYR A CA 1
ATOM 1388 C C . TYR A 1 178 ? -17.546 9.202 27.384 1.00 92.88 178 TYR A C 1
ATOM 1390 O O . TYR A 1 178 ? -17.997 8.075 27.650 1.00 92.88 178 TYR A O 1
ATOM 1398 N N . GLU A 1 179 ? -18.084 10.321 27.878 1.00 94.50 179 GLU A N 1
ATOM 1399 C CA . GLU A 1 179 ? -19.291 10.340 28.705 1.00 94.50 179 GLU A CA 1
ATOM 1400 C C . GLU A 1 179 ? -20.475 9.688 27.985 1.00 94.50 179 GLU A C 1
ATOM 1402 O O . GLU A 1 179 ? -20.609 9.764 26.762 1.00 94.50 179 GLU A O 1
ATOM 1407 N N . LYS A 1 180 ? -21.371 9.059 28.758 1.00 92.69 180 LYS A N 1
ATOM 1408 C CA . LYS A 1 180 ? -22.473 8.233 28.235 1.00 92.69 180 LYS A CA 1
ATOM 1409 C C . LYS A 1 180 ? -23.351 8.968 27.213 1.00 92.69 180 LYS A C 1
ATOM 1411 O O . LYS A 1 180 ? -23.800 8.327 26.268 1.00 92.69 180 LYS A O 1
ATOM 1416 N N . MET A 1 181 ? -23.543 10.278 27.386 1.00 95.25 181 MET A N 1
ATOM 1417 C CA . MET A 1 181 ? -24.306 11.141 26.479 1.00 95.25 181 MET A CA 1
ATOM 1418 C C . MET A 1 181 ? -23.724 11.165 25.056 1.00 95.25 181 MET A C 1
ATOM 1420 O O . MET A 1 181 ? -24.478 11.043 24.099 1.00 95.25 181 MET A O 1
ATOM 1424 N N . TYR A 1 182 ? -22.396 11.226 24.913 1.00 94.25 182 TYR A N 1
ATOM 1425 C CA . TYR A 1 182 ? -21.721 11.371 23.615 1.00 94.25 182 TYR A CA 1
ATOM 1426 C C . TYR A 1 182 ? -21.356 10.037 22.948 1.00 94.25 182 TYR A C 1
ATOM 1428 O O . TYR A 1 182 ? -20.927 10.007 21.795 1.00 94.25 182 TYR A O 1
ATOM 1436 N N . ARG A 1 183 ? -21.512 8.898 23.640 1.00 93.31 183 ARG A N 1
ATOM 1437 C CA . ARG A 1 183 ? -21.084 7.580 23.123 1.00 93.31 183 ARG A CA 1
ATOM 1438 C C . ARG A 1 183 ? -21.749 7.203 21.801 1.00 93.31 183 ARG A C 1
ATOM 1440 O O . ARG A 1 183 ? -21.104 6.592 20.947 1.00 93.31 183 ARG A O 1
ATOM 1447 N N . THR A 1 184 ? -23.026 7.542 21.633 1.00 94.56 184 THR A N 1
ATOM 1448 C CA . THR A 1 184 ? -23.767 7.281 20.391 1.00 94.56 184 THR A CA 1
ATOM 1449 C C . THR A 1 184 ? -23.205 8.111 19.242 1.00 94.56 184 THR A C 1
ATOM 1451 O O . THR A 1 184 ? -22.906 7.550 18.186 1.00 94.56 184 THR A O 1
ATOM 1454 N N . ASP A 1 185 ? -22.967 9.402 19.472 1.00 94.31 185 ASP A N 1
ATOM 1455 C CA . ASP A 1 185 ? -22.416 10.312 18.465 1.00 94.31 185 ASP A CA 1
ATOM 1456 C C . ASP A 1 185 ? -21.020 9.867 18.033 1.00 94.31 185 ASP A C 1
ATOM 1458 O O . ASP A 1 185 ? -20.764 9.686 16.843 1.00 94.31 185 ASP A O 1
ATOM 1462 N N . VAL A 1 186 ? -20.142 9.554 18.992 1.00 94.19 186 VAL A N 1
ATOM 1463 C CA . VAL A 1 186 ? -18.794 9.033 18.718 1.00 94.19 186 VAL A CA 1
ATOM 1464 C C . VAL A 1 186 ? -18.861 7.732 17.913 1.00 94.19 186 VAL A C 1
ATOM 1466 O O . VAL A 1 186 ? -18.121 7.559 16.943 1.00 94.19 186 VAL A O 1
ATOM 1469 N N . LYS A 1 187 ? -19.776 6.812 18.247 1.00 93.75 187 LYS A N 1
ATOM 1470 C CA . LYS A 1 187 ? -19.951 5.553 17.502 1.00 93.75 187 LYS A CA 1
ATOM 1471 C C . LYS A 1 187 ? -20.359 5.791 16.045 1.00 93.75 187 LYS A C 1
ATOM 1473 O O . LYS A 1 187 ? -19.863 5.068 15.169 1.00 93.75 187 LYS A O 1
ATOM 1478 N N . ILE A 1 188 ? -21.251 6.756 15.804 1.00 94.62 188 ILE A N 1
ATOM 1479 C CA . ILE A 1 188 ? -21.717 7.155 14.469 1.00 94.62 188 ILE A CA 1
ATOM 1480 C C . ILE A 1 188 ? -20.574 7.810 13.694 1.00 94.62 188 ILE A C 1
ATOM 1482 O O . ILE A 1 188 ? -20.291 7.385 12.576 1.00 94.62 188 ILE A O 1
ATOM 1486 N N . VAL A 1 189 ? -19.875 8.777 14.292 1.00 94.81 189 VAL A N 1
ATOM 1487 C CA . VAL A 1 189 ? -18.750 9.488 13.665 1.00 94.81 189 VAL A CA 1
ATOM 1488 C C . VAL A 1 189 ? -17.634 8.516 13.283 1.00 94.81 189 VAL A C 1
ATOM 1490 O O . VAL A 1 189 ? -17.219 8.495 12.129 1.00 94.81 189 VAL A O 1
ATOM 1493 N N . LEU A 1 190 ? -17.217 7.630 14.194 1.00 90.56 190 LEU A N 1
ATOM 1494 C CA . LEU A 1 190 ? -16.222 6.593 13.894 1.00 90.56 190 LEU A CA 1
ATOM 1495 C C . LEU A 1 190 ? -16.679 5.649 12.774 1.00 90.56 190 LEU A C 1
ATOM 1497 O O . LEU A 1 190 ? -15.860 5.172 11.996 1.00 90.56 190 LEU A O 1
ATOM 1501 N N . GLY A 1 191 ?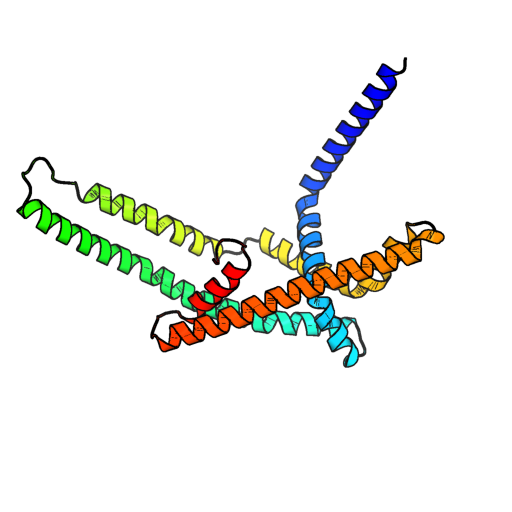 -17.981 5.350 12.705 1.00 89.81 191 GLY A N 1
ATOM 1502 C CA . GLY A 1 191 ? -18.560 4.570 11.612 1.00 89.81 191 GLY A CA 1
ATOM 1503 C C . GLY A 1 191 ? -18.442 5.283 10.267 1.00 89.81 191 GLY A C 1
ATOM 1504 O O . GLY A 1 191 ? -17.940 4.686 9.321 1.00 89.81 191 GLY A O 1
ATOM 1505 N N . LYS A 1 192 ? -18.831 6.562 10.216 1.00 92.88 192 LYS A N 1
ATOM 1506 C CA . LYS A 1 192 ? -18.759 7.392 9.008 1.00 92.88 192 LYS A CA 1
ATOM 1507 C C . LYS A 1 192 ? -17.323 7.578 8.526 1.00 92.88 192 LYS A C 1
ATOM 1509 O O . LYS A 1 192 ? -17.059 7.331 7.361 1.00 92.88 192 LYS A O 1
ATOM 1514 N N . ILE A 1 193 ? -16.387 7.919 9.419 1.00 91.12 193 ILE A N 1
ATOM 1515 C CA . ILE A 1 193 ? -14.958 8.051 9.079 1.00 91.12 193 ILE A CA 1
ATOM 1516 C C . ILE A 1 193 ? -14.453 6.763 8.427 1.00 91.12 193 ILE A C 1
ATOM 1518 O O . ILE A 1 193 ? -13.841 6.790 7.362 1.00 91.12 193 ILE A O 1
ATOM 1522 N N . GLN A 1 194 ? -14.743 5.622 9.053 1.00 87.94 194 GLN A N 1
ATOM 1523 C CA . GLN A 1 194 ? -14.328 4.326 8.539 1.00 87.94 194 GLN A CA 1
ATOM 1524 C C . GLN A 1 194 ? -14.934 4.019 7.165 1.00 87.94 194 GLN A C 1
ATOM 1526 O O . GLN A 1 194 ? -14.221 3.542 6.288 1.00 87.94 194 GLN A O 1
ATOM 1531 N N . GLU A 1 195 ? -16.228 4.272 6.982 1.00 89.62 195 GLU A N 1
ATOM 1532 C CA . GLU A 1 195 ? -16.923 4.050 5.714 1.00 89.62 195 GLU A CA 1
ATOM 1533 C C . GLU A 1 195 ? -16.376 4.946 4.599 1.00 89.62 195 GLU A C 1
ATOM 1535 O O . GLU A 1 195 ? -16.071 4.448 3.520 1.00 89.62 195 GLU A O 1
ATOM 1540 N N . THR A 1 196 ? -16.166 6.234 4.872 1.00 92.00 196 THR A N 1
ATOM 1541 C CA . THR A 1 196 ? -15.609 7.187 3.906 1.00 92.00 196 THR A CA 1
ATOM 1542 C C . THR A 1 196 ? -14.194 6.800 3.480 1.00 92.00 196 THR A C 1
ATOM 1544 O O . THR A 1 196 ? -13.911 6.757 2.284 1.00 92.00 196 THR A O 1
ATOM 1547 N N . ILE A 1 197 ? -13.317 6.449 4.430 1.00 90.25 197 ILE A N 1
ATOM 1548 C CA . ILE A 1 197 ? -11.957 5.978 4.115 1.00 90.25 197 ILE A CA 1
ATOM 1549 C C . ILE A 1 197 ? -12.027 4.699 3.273 1.00 90.25 197 ILE A C 1
ATOM 1551 O O . ILE A 1 197 ? -11.340 4.576 2.261 1.00 90.25 197 ILE A O 1
ATOM 1555 N N . GLN A 1 198 ? -12.878 3.749 3.664 1.00 88.25 198 GLN A N 1
ATOM 1556 C CA . GLN A 1 198 ? -13.023 2.479 2.962 1.00 88.25 198 GLN A CA 1
ATOM 1557 C C . GLN A 1 198 ? -13.528 2.669 1.521 1.00 88.25 198 GLN A C 1
ATOM 1559 O O . GLN A 1 198 ? -12.989 2.044 0.606 1.00 88.25 198 GLN A O 1
ATOM 1564 N N . GLN A 1 199 ? -14.534 3.521 1.308 1.00 89.56 199 GLN A N 1
ATOM 1565 C CA . GLN A 1 199 ? -15.071 3.836 -0.020 1.00 89.56 199 GLN A CA 1
ATOM 1566 C C . GLN A 1 199 ? -14.023 4.524 -0.899 1.00 89.56 199 GLN A C 1
ATOM 1568 O O . GLN A 1 199 ? -13.833 4.106 -2.039 1.00 89.56 199 GLN A O 1
ATOM 1573 N N . TYR A 1 200 ? -13.296 5.510 -0.362 1.00 90.00 200 TYR A N 1
ATOM 1574 C CA . TYR A 1 200 ? -12.230 6.202 -1.087 1.00 90.00 200 TYR A CA 1
ATOM 1575 C C . TYR A 1 200 ? -11.136 5.236 -1.554 1.00 90.00 200 TYR A C 1
ATOM 1577 O O . TYR A 1 200 ? -10.817 5.196 -2.741 1.00 90.00 200 TYR A O 1
ATOM 1585 N N . ILE A 1 201 ? -10.598 4.409 -0.650 1.00 87.44 201 ILE A N 1
ATOM 1586 C CA . ILE A 1 201 ? -9.504 3.502 -1.015 1.00 87.44 201 ILE A CA 1
ATOM 1587 C C . ILE A 1 201 ? -9.988 2.411 -1.980 1.00 87.44 201 ILE A C 1
ATOM 1589 O O . ILE A 1 201 ? -9.281 2.079 -2.928 1.00 87.44 201 ILE A O 1
ATOM 1593 N N . SER A 1 202 ? -11.197 1.872 -1.783 1.00 87.12 202 SER A N 1
ATOM 1594 C CA . SER A 1 202 ? -11.759 0.867 -2.701 1.00 87.12 202 SER A CA 1
ATOM 1595 C C . SER A 1 202 ? -11.983 1.449 -4.099 1.00 87.12 202 SER A C 1
ATOM 1597 O O . SER A 1 202 ? -11.671 0.795 -5.092 1.00 87.12 202 SER A O 1
ATOM 1599 N N . GLY A 1 203 ? -12.475 2.690 -4.178 1.00 90.12 203 GLY A N 1
ATOM 1600 C CA . GLY A 1 203 ? -12.607 3.424 -5.434 1.00 90.12 203 GLY A CA 1
ATOM 1601 C C . GLY A 1 203 ? -11.255 3.656 -6.104 1.00 90.12 203 GLY A C 1
ATOM 1602 O O . GLY A 1 203 ? -11.111 3.378 -7.289 1.00 90.12 203 GLY A O 1
ATOM 1603 N N . MET A 1 204 ? -10.241 4.075 -5.343 1.00 90.38 204 MET A N 1
ATOM 1604 C CA . MET A 1 204 ? -8.888 4.281 -5.864 1.00 90.38 204 MET A CA 1
ATOM 1605 C C . MET A 1 204 ? -8.272 2.980 -6.396 1.00 90.38 204 MET A C 1
ATOM 1607 O O . MET A 1 204 ? -7.736 2.963 -7.499 1.00 90.38 204 MET A O 1
ATOM 1611 N N . LEU A 1 205 ? -8.402 1.864 -5.669 1.00 89.06 205 LEU A N 1
ATOM 1612 C CA . LEU A 1 205 ? -7.957 0.554 -6.154 1.00 89.06 205 LEU A CA 1
ATOM 1613 C C . LEU A 1 205 ? -8.656 0.148 -7.452 1.00 89.06 205 LEU A C 1
ATOM 1615 O O . LEU A 1 205 ? -8.003 -0.372 -8.353 1.00 89.06 205 LEU A O 1
ATOM 1619 N N . LEU A 1 206 ? -9.961 0.404 -7.567 1.00 92.19 206 LEU A N 1
ATOM 1620 C CA . LEU A 1 206 ? -10.705 0.136 -8.794 1.00 92.19 206 LEU A CA 1
ATOM 1621 C C . LEU A 1 206 ? -10.168 0.978 -9.956 1.00 92.19 206 LEU A C 1
ATOM 1623 O O . LEU A 1 206 ? -9.926 0.430 -11.028 1.00 92.19 206 LEU A O 1
ATOM 1627 N N . VAL A 1 207 ? -9.929 2.275 -9.739 1.00 93.50 207 VAL A N 1
ATOM 1628 C CA . VAL A 1 207 ? -9.342 3.170 -10.749 1.00 93.50 207 VAL A CA 1
ATOM 1629 C C . VAL A 1 207 ? -7.982 2.648 -11.207 1.00 93.50 207 VAL A C 1
ATOM 1631 O O . VAL A 1 207 ? -7.778 2.504 -12.409 1.00 93.50 207 VAL A O 1
ATOM 1634 N N . ILE A 1 208 ? -7.090 2.290 -10.276 1.00 92.56 208 ILE A N 1
ATOM 1635 C CA . ILE A 1 208 ? -5.767 1.734 -10.597 1.00 92.56 208 ILE A CA 1
ATOM 1636 C C . ILE A 1 208 ? -5.916 0.472 -11.448 1.00 92.56 208 ILE A C 1
ATOM 1638 O O . ILE A 1 208 ? -5.317 0.386 -12.512 1.00 92.56 208 ILE A O 1
ATOM 1642 N N . VAL A 1 209 ? -6.745 -0.489 -11.028 1.00 93.94 209 VAL A N 1
ATOM 1643 C CA . VAL A 1 209 ? -6.934 -1.755 -11.757 1.00 93.94 209 VAL A CA 1
ATOM 1644 C C . VAL A 1 209 ? -7.472 -1.513 -13.167 1.00 93.94 209 VAL A C 1
ATOM 1646 O O . VAL A 1 209 ? -6.971 -2.111 -14.121 1.00 93.94 209 VAL A O 1
ATOM 1649 N N . VAL A 1 210 ? -8.461 -0.631 -13.320 1.00 95.44 210 VAL A N 1
ATOM 1650 C CA . VAL A 1 210 ? -9.053 -0.308 -14.625 1.00 95.44 210 VAL A CA 1
ATOM 1651 C C . VAL A 1 210 ? -8.029 0.372 -15.531 1.00 95.44 210 VAL A C 1
ATOM 1653 O O . VAL A 1 210 ? -7.823 -0.093 -16.652 1.00 95.44 210 VAL A O 1
ATOM 1656 N N . LEU A 1 211 ? -7.345 1.417 -15.053 1.00 95.38 211 LEU A N 1
ATOM 1657 C CA . LEU A 1 211 ? -6.326 2.122 -15.835 1.00 95.38 211 LEU A CA 1
ATOM 1658 C C . LEU A 1 211 ? -5.166 1.201 -16.198 1.00 95.38 211 LEU A C 1
ATOM 1660 O O . LEU A 1 211 ? -4.743 1.192 -17.349 1.00 95.38 211 LEU A O 1
ATOM 1664 N N . SER A 1 212 ? -4.673 0.403 -15.251 1.00 95.12 212 SER A N 1
ATOM 1665 C CA . SER A 1 212 ? -3.596 -0.546 -15.518 1.00 95.12 212 SER A CA 1
ATOM 1666 C C . SER A 1 212 ? -3.992 -1.555 -16.582 1.00 95.12 212 SER A C 1
ATOM 1668 O O . SER A 1 212 ? -3.240 -1.764 -17.525 1.00 95.12 212 SER A O 1
ATOM 1670 N N . THR A 1 213 ? -5.195 -2.120 -16.488 1.00 95.88 213 THR A N 1
ATOM 1671 C CA . THR A 1 213 ? -5.675 -3.111 -17.457 1.00 95.88 213 THR A CA 1
ATOM 1672 C C . THR A 1 213 ? -5.849 -2.497 -18.846 1.00 95.88 213 THR A C 1
ATOM 1674 O O . THR A 1 213 ? -5.340 -3.044 -19.823 1.00 95.88 213 THR A O 1
ATOM 1677 N N . ILE A 1 214 ? -6.523 -1.347 -18.947 1.00 96.94 214 ILE A N 1
ATOM 1678 C CA . ILE A 1 214 ? -6.777 -0.679 -20.231 1.00 96.94 214 ILE A CA 1
ATOM 1679 C C . ILE A 1 214 ? -5.464 -0.237 -20.881 1.00 96.94 214 ILE A C 1
ATOM 1681 O O . ILE A 1 214 ? -5.253 -0.515 -22.061 1.00 96.94 214 ILE A O 1
ATOM 1685 N N . ASN A 1 215 ? -4.563 0.395 -20.122 1.00 95.94 215 ASN A N 1
ATOM 1686 C CA . ASN A 1 215 ? -3.276 0.841 -20.653 1.00 95.94 215 ASN A CA 1
ATOM 1687 C C . ASN A 1 215 ? -2.406 -0.345 -21.069 1.00 95.94 215 ASN A C 1
ATOM 1689 O O . ASN A 1 215 ? -1.835 -0.318 -22.153 1.00 95.94 215 ASN A O 1
ATOM 1693 N N . SER A 1 216 ? -2.339 -1.417 -20.275 1.00 96.25 216 SER A N 1
ATOM 1694 C CA . SER A 1 216 ? -1.575 -2.608 -20.657 1.00 96.25 216 SER A CA 1
ATOM 1695 C C . SER A 1 216 ? -2.100 -3.254 -21.935 1.00 96.25 216 SER A C 1
ATOM 1697 O O . SER A 1 216 ? -1.301 -3.619 -22.793 1.00 96.25 216 SER A O 1
ATOM 1699 N N . ILE A 1 217 ? -3.422 -3.362 -22.100 1.00 97.19 217 ILE A N 1
ATOM 1700 C CA . ILE A 1 217 ? -4.021 -3.894 -23.331 1.00 97.19 217 ILE A CA 1
ATOM 1701 C C . ILE A 1 217 ? -3.727 -2.964 -24.513 1.00 97.19 217 ILE A C 1
ATOM 1703 O O . ILE A 1 217 ? -3.291 -3.435 -25.560 1.00 97.19 217 ILE A O 1
ATOM 1707 N N . GLY A 1 218 ? -3.918 -1.652 -24.352 1.00 97.25 218 GLY A N 1
ATOM 1708 C CA . GLY A 1 218 ? -3.665 -0.671 -25.408 1.00 97.25 218 GLY A CA 1
ATOM 1709 C C . GLY A 1 218 ? -2.210 -0.676 -25.881 1.00 97.25 218 GLY A C 1
ATOM 1710 O O . GLY A 1 218 ? -1.951 -0.770 -27.077 1.00 97.25 218 GLY A O 1
ATOM 1711 N N . LEU A 1 219 ? -1.258 -0.658 -24.945 1.00 96.94 219 LEU A N 1
ATOM 1712 C CA . LEU A 1 219 ? 0.174 -0.721 -25.245 1.00 96.94 219 LEU A CA 1
ATOM 1713 C C . LEU A 1 219 ? 0.555 -2.052 -25.907 1.00 96.94 219 LEU A C 1
ATOM 1715 O O . LEU A 1 219 ? 1.321 -2.060 -26.869 1.00 96.94 219 LEU A O 1
ATOM 1719 N N . TYR A 1 220 ? -0.022 -3.167 -25.448 1.00 96.44 220 TYR A N 1
ATOM 1720 C CA . TYR A 1 220 ? 0.214 -4.480 -26.047 1.00 96.44 220 TYR A CA 1
ATOM 1721 C C . TYR A 1 220 ? -0.274 -4.544 -27.501 1.00 96.44 220 TYR A C 1
ATOM 1723 O O . TYR A 1 220 ? 0.444 -5.041 -28.363 1.00 96.44 220 TYR A O 1
ATOM 1731 N N . LEU A 1 221 ? -1.456 -3.990 -27.796 1.00 97.38 221 LEU A N 1
ATOM 1732 C CA . LEU A 1 221 ? -2.013 -3.954 -29.154 1.00 97.38 221 LEU A CA 1
ATOM 1733 C C . LEU A 1 221 ? -1.193 -3.089 -30.120 1.00 97.38 221 LEU A C 1
ATOM 1735 O O . LEU A 1 221 ? -1.132 -3.398 -31.307 1.00 97.38 221 LEU A O 1
ATOM 1739 N N . ILE A 1 222 ? -0.552 -2.029 -29.623 1.00 96.75 222 ILE A N 1
ATOM 1740 C CA . ILE A 1 222 ? 0.350 -1.172 -30.412 1.00 96.75 222 ILE A CA 1
ATOM 1741 C C . ILE A 1 222 ? 1.716 -1.857 -30.637 1.00 96.75 222 ILE A C 1
ATOM 1743 O O . ILE A 1 222 ? 2.507 -1.409 -31.464 1.00 96.75 222 ILE A O 1
ATOM 1747 N N . GLY A 1 223 ? 1.990 -2.972 -29.950 1.00 93.81 223 GLY A N 1
ATOM 1748 C CA . GLY A 1 223 ? 3.255 -3.702 -30.047 1.00 93.81 223 GLY A CA 1
ATOM 1749 C C . GLY A 1 223 ? 4.364 -3.114 -29.174 1.00 93.81 223 GLY A C 1
ATOM 1750 O O . GLY A 1 223 ? 5.540 -3.320 -29.461 1.00 93.81 223 GLY A O 1
ATOM 1751 N N . ILE A 1 224 ? 4.012 -2.373 -28.119 1.00 93.56 224 ILE A N 1
ATOM 1752 C CA . ILE A 1 224 ? 4.988 -1.804 -27.186 1.00 93.56 224 ILE A CA 1
ATOM 1753 C C . ILE A 1 224 ? 5.508 -2.904 -26.255 1.00 93.56 224 ILE A C 1
ATOM 1755 O O . ILE A 1 224 ? 4.738 -3.604 -25.590 1.00 93.56 224 ILE A O 1
ATOM 1759 N N . GLU A 1 225 ? 6.832 -3.036 -26.186 1.00 91.00 225 GLU A N 1
ATOM 1760 C CA . GLU A 1 225 ? 7.490 -3.953 -25.259 1.00 91.00 225 GLU A CA 1
ATOM 1761 C C . GLU A 1 225 ? 7.181 -3.588 -23.802 1.00 91.00 225 GLU A C 1
ATOM 1763 O O . GLU A 1 225 ? 7.028 -2.419 -23.441 1.00 91.00 225 GLU A O 1
ATOM 1768 N N . TYR A 1 226 ? 7.095 -4.603 -22.939 1.00 92.44 226 TYR A N 1
ATOM 1769 C CA . TYR A 1 226 ? 6.824 -4.418 -21.507 1.00 92.44 226 TYR A CA 1
ATOM 1770 C C . TYR A 1 226 ? 5.505 -3.667 -21.215 1.00 92.44 226 TYR A C 1
ATOM 1772 O O . TYR A 1 226 ? 5.380 -2.933 -20.235 1.00 92.44 226 TYR A O 1
ATOM 1780 N N . ALA A 1 227 ? 4.483 -3.860 -22.058 1.00 94.00 227 ALA A N 1
ATOM 1781 C CA . ALA A 1 227 ? 3.172 -3.213 -21.937 1.00 94.00 227 ALA A CA 1
ATOM 1782 C C . ALA A 1 227 ? 2.503 -3.376 -20.554 1.00 94.00 227 ALA A C 1
ATOM 1784 O O . ALA A 1 227 ? 1.804 -2.477 -20.079 1.00 94.00 227 ALA A O 1
ATOM 1785 N N . ILE A 1 228 ? 2.714 -4.513 -19.880 1.00 93.94 228 ILE A N 1
ATOM 1786 C CA . ILE A 1 228 ? 2.147 -4.761 -18.545 1.00 93.94 228 ILE A CA 1
ATOM 1787 C C . ILE A 1 228 ? 2.813 -3.856 -17.504 1.00 93.94 228 ILE A C 1
ATOM 1789 O O . ILE A 1 228 ? 2.113 -3.204 -16.733 1.00 93.94 228 ILE A O 1
ATOM 1793 N N . PHE A 1 229 ? 4.144 -3.762 -17.520 1.00 94.25 229 PHE A N 1
ATOM 1794 C CA . PHE A 1 229 ? 4.908 -2.858 -16.664 1.00 94.25 229 PHE A CA 1
ATOM 1795 C C . PHE A 1 229 ? 4.437 -1.411 -16.830 1.00 94.25 229 PHE A C 1
ATOM 1797 O O . PHE A 1 229 ? 4.059 -0.768 -15.850 1.00 94.25 229 PHE A O 1
ATOM 1804 N N . TRP A 1 230 ? 4.388 -0.925 -18.073 1.00 94.06 230 TRP A N 1
ATOM 1805 C CA . TRP A 1 230 ? 3.995 0.451 -18.373 1.00 94.06 230 TRP A CA 1
ATOM 1806 C C . TRP A 1 230 ? 2.537 0.746 -18.022 1.00 94.06 230 TRP A C 1
ATOM 1808 O O . TRP A 1 230 ? 2.245 1.805 -17.467 1.00 94.06 230 TRP A O 1
ATOM 1818 N N . GLY A 1 231 ? 1.617 -0.188 -18.275 1.00 95.38 231 GLY A N 1
ATOM 1819 C CA . GLY A 1 231 ? 0.219 -0.010 -17.887 1.00 95.38 231 GLY A CA 1
ATOM 1820 C C . GLY A 1 231 ? 0.032 0.015 -16.369 1.00 95.38 231 GLY A C 1
ATOM 1821 O O . GLY A 1 231 ? -0.660 0.895 -15.851 1.00 95.38 231 GLY A O 1
ATOM 1822 N N . ILE A 1 232 ? 0.702 -0.873 -15.626 1.00 94.62 232 ILE A N 1
ATOM 1823 C CA . ILE A 1 232 ? 0.683 -0.845 -14.156 1.00 94.62 232 ILE A CA 1
ATOM 1824 C C . ILE A 1 232 ? 1.257 0.469 -13.629 1.00 94.62 232 ILE A C 1
ATOM 1826 O O . ILE A 1 232 ? 0.629 1.102 -12.782 1.00 94.62 232 ILE A O 1
ATOM 1830 N N . LEU A 1 233 ? 2.395 0.915 -14.165 1.00 92.75 233 LEU A N 1
ATOM 1831 C CA . LEU A 1 233 ? 3.001 2.190 -13.796 1.00 92.75 233 LEU A CA 1
ATOM 1832 C C . LEU A 1 233 ? 2.040 3.362 -14.040 1.00 92.75 233 LEU A C 1
ATOM 1834 O O . LEU A 1 233 ? 1.842 4.175 -13.143 1.00 92.75 233 LEU A O 1
ATOM 1838 N N . ALA A 1 234 ? 1.388 3.414 -15.203 1.00 92.19 234 ALA A N 1
ATOM 1839 C CA . ALA A 1 234 ? 0.403 4.446 -15.522 1.00 92.19 234 ALA A CA 1
ATOM 1840 C C . ALA A 1 234 ? -0.785 4.444 -14.543 1.00 92.19 234 ALA A C 1
ATOM 1842 O O . ALA A 1 234 ? -1.198 5.498 -14.062 1.00 92.19 234 ALA A O 1
ATOM 1843 N N . GLY A 1 235 ? -1.310 3.263 -14.194 1.00 92.25 235 GLY A N 1
ATOM 1844 C CA . GLY A 1 235 ? -2.382 3.143 -13.201 1.00 92.25 235 GLY A CA 1
ATOM 1845 C C . GLY A 1 235 ? -1.950 3.561 -11.793 1.00 92.25 235 GLY A C 1
ATOM 1846 O O . GLY A 1 235 ? -2.713 4.224 -11.097 1.00 92.25 235 GLY A O 1
ATOM 1847 N N . LEU A 1 236 ? -0.720 3.240 -11.376 1.00 90.69 236 LEU A N 1
ATOM 1848 C CA . LEU A 1 236 ? -0.169 3.686 -10.092 1.00 90.69 236 LEU A CA 1
ATOM 1849 C C . LEU A 1 236 ? 0.058 5.202 -10.051 1.00 90.69 236 LEU A C 1
ATOM 1851 O O . LEU A 1 236 ? -0.208 5.830 -9.029 1.00 90.69 236 LEU A O 1
ATOM 1855 N N . LEU A 1 237 ? 0.514 5.805 -11.151 1.00 89.38 237 LEU A N 1
ATOM 1856 C CA . LEU A 1 237 ? 0.721 7.254 -11.242 1.00 89.38 237 LEU A CA 1
ATOM 1857 C C . LEU A 1 237 ? -0.588 8.043 -11.144 1.00 89.38 237 LEU A C 1
ATOM 1859 O O . LEU A 1 237 ? -0.573 9.168 -10.649 1.00 89.38 237 LEU A O 1
ATOM 1863 N N . ALA A 1 238 ? -1.725 7.437 -11.498 1.00 83.56 238 ALA A N 1
ATOM 1864 C CA . ALA A 1 238 ? -3.044 8.044 -11.320 1.00 83.56 238 ALA A CA 1
ATOM 1865 C C . ALA A 1 238 ? -3.401 8.325 -9.845 1.00 83.56 238 ALA A C 1
ATOM 1867 O O . ALA A 1 238 ? -4.315 9.102 -9.572 1.00 83.56 238 ALA A O 1
ATOM 1868 N N . ILE A 1 239 ? -2.677 7.728 -8.887 1.00 79.38 239 ILE A N 1
ATOM 1869 C CA . ILE A 1 239 ? -2.842 8.002 -7.453 1.00 79.38 239 ILE A CA 1
ATOM 1870 C C . ILE A 1 239 ? -2.389 9.421 -7.096 1.00 79.38 239 ILE A C 1
ATOM 1872 O O . ILE A 1 239 ? -2.931 10.010 -6.161 1.00 79.38 239 ILE A O 1
ATOM 1876 N N . ILE A 1 240 ? -1.390 9.959 -7.805 1.00 72.62 240 ILE A N 1
ATOM 1877 C CA . ILE A 1 240 ? -0.794 11.266 -7.522 1.00 72.62 240 ILE A CA 1
ATOM 1878 C C . ILE A 1 240 ? -1.578 12.327 -8.308 1.00 72.62 240 ILE A C 1
ATOM 1880 O O . ILE A 1 240 ? -1.451 12.391 -9.535 1.00 72.62 240 ILE A O 1
ATOM 1884 N N . PRO A 1 241 ? -2.370 13.189 -7.640 1.00 54.78 241 PRO A N 1
ATOM 1885 C CA . PRO A 1 241 ? -3.042 14.289 -8.322 1.00 54.78 241 PRO A CA 1
ATOM 1886 C C . PRO A 1 241 ? -1.994 15.160 -9.034 1.00 54.78 241 PRO A C 1
ATOM 1888 O O . PRO A 1 241 ? -0.926 15.395 -8.470 1.00 54.78 241 PRO A O 1
ATOM 1891 N N . TYR A 1 242 ? -2.304 15.637 -10.244 1.00 50.28 242 TYR A N 1
ATOM 1892 C CA . TYR A 1 242 ? -1.466 16.488 -11.116 1.00 50.28 242 TYR A CA 1
ATOM 1893 C C . TYR A 1 242 ? -0.354 15.813 -11.936 1.00 50.28 242 TYR A C 1
ATOM 1895 O O . TYR A 1 242 ? 0.138 16.446 -12.862 1.00 50.28 242 TYR A O 1
ATOM 1903 N N . ILE A 1 243 ? 0.027 14.555 -11.675 1.00 56.94 243 ILE A N 1
ATOM 1904 C CA . ILE A 1 243 ? 0.953 13.826 -12.577 1.00 56.94 243 ILE A CA 1
ATOM 1905 C C . ILE A 1 243 ? 0.194 13.143 -13.735 1.00 56.94 243 ILE A C 1
ATOM 1907 O O . ILE A 1 243 ? 0.787 12.816 -14.759 1.00 56.94 243 ILE A O 1
ATOM 1911 N N . GLY A 1 244 ? -1.125 12.963 -13.596 1.00 46.56 244 GLY A N 1
ATOM 1912 C CA . GLY A 1 244 ? -1.992 12.284 -14.570 1.00 46.56 244 GLY A CA 1
ATOM 1913 C C . GLY A 1 244 ? -2.925 13.177 -15.403 1.00 46.56 244 GLY A C 1
ATOM 1914 O O . GLY A 1 244 ? -3.911 12.653 -15.917 1.00 46.56 244 GLY A O 1
ATOM 1915 N N . THR A 1 245 ? -2.675 14.489 -15.503 1.00 43.69 245 THR A N 1
ATOM 1916 C CA . THR A 1 245 ? -3.423 15.424 -16.377 1.00 43.69 245 THR A CA 1
ATOM 1917 C C . THR A 1 245 ? -2.496 16.132 -17.340 1.00 43.69 245 THR A C 1
ATOM 1919 O O . THR A 1 245 ? -1.496 16.686 -16.830 1.00 43.69 245 THR A O 1
#

Secondary structure (DSSP, 8-state):
-HHHHHHHHHHHHHHHHHHHHHHHHHTHHHHHHHHHHHHHHHHHHHHHHHHHTT-S-HHHHHHHHHHHHHHHHHHHHHHHHHHHHHHHHHHHHHHHHHHHHHHHHHHHHHHHS-GGG---HHHHHHHHHHHHHHHHHHHHHHTS--HHHHHHHHHHHHHHHHHHHTHHHHHHHHHHTS-TTTHHHHHHHHHHHHHHHHHHHHHHHHHHHHHHHHHHHHHHHHT-TTHHHHHHHHHHHTTSTTT--

Foldseek 3Di:
DVVVVVVVVVVVVVVVVVVVVVVCVVCVLQVVLLVLLVLVLLQLVVQLVVQCVVDVDSLVSLVVSCVVVVVVVCVLVVLLVVLVVVVLVCLVVVLVVVLVVVVVVLVVVPVVDDPPPRDDSVVVSVVSCVVSVVVSVVSVVVPDQDPSNVSSVVSSSVSNSVCSVCVVVVLVVVLVVDDPVCSVVSSVVVVVVSVVSNVVVVVLVVQLVVQLVVQLVVCVVVVHRPSNNVSNVLSVLVVDPPVND